Protein AF-A0A1V2JJC0-F1 (afdb_monomer_lite)

Radius of gyration: 35.88 Å; chains: 1; bounding box: 95×39×110 Å

Sequence (203 aa):
MTTFTTFWWSTSGVLTLWALLTLGACVLVRSGKVIWPLTAARQNVLLGLSLVLLSVSASAYCANQLSRYKVDHKAETAQSQAELDRLKDQTQQKRCARLATQDLTCEPAKPSYDLAANDEPVFEILGNTVEVIGVLLGLLGGALGVNILTDGLLKKDPPRYSPVRARDIRVTRTLGLKGWRLEHVTVRSYPASSDEKAEPPIA

Secondary structure (DSSP, 8-state):
---HHHHHHHHHHHHHHHHHHHHHHHHHHHHT---TTS-HHHHHHHHHHHHHHHHHHHHHHHHHHHHHHHHHHHHHHHHHHHHHHHHHHHHHHHHHHHHHTTTPPPPPPPPPP-HHHHHHHHHHHHHHHHHHHHHHHHHHHHHHHHHHHHHHHH--PPPS--------------EEETTEEE------PPPPTTS--PPPPP-

Organism: Pseudomonas azotoformans (NCBI:txid47878)

pLDDT: mean 74.99, std 17.92, range [36.94, 93.69]

Foldseek 3Di:
DQDPVNLVVVLVVLVVVLVVLLVVLVVCLVVCDDDPPDFNLVSLQVSLVVLLVSLQVSLVVNVVSLVVNVVVVVVVLVVVVVVQVVVQVVVLVVVCVVCVVVVHDRDDDDDDDRSVVVCVVVSVVSVVVSVVSSVVSNVVSVVSSVVSSVVSVPDDGDDPDDPDPFPFDFDFDWDDDPDDTDGDGDGDGDDDPVPPDDDPDDD

Structure (mmCIF, N/CA/C/O backbone):
data_AF-A0A1V2JJC0-F1
#
_entry.id   AF-A0A1V2JJC0-F1
#
loop_
_atom_site.group_PDB
_atom_site.id
_atom_site.type_symbol
_atom_site.label_atom_id
_atom_site.label_alt_id
_atom_site.label_comp_id
_atom_site.label_asym_id
_atom_site.label_entity_id
_atom_site.label_seq_id
_atom_site.pdbx_PDB_ins_code
_atom_site.Cartn_x
_atom_site.Cartn_y
_atom_site.Cartn_z
_atom_site.occupancy
_atom_site.B_iso_or_equiv
_atom_site.auth_seq_id
_atom_site.auth_comp_id
_atom_site.auth_asym_id
_atom_site.auth_atom_id
_atom_site.pdbx_PDB_model_num
ATOM 1 N N . MET A 1 1 ? -8.059 9.567 13.273 1.00 60.75 1 MET A N 1
ATOM 2 C CA . MET A 1 1 ? -9.273 8.764 13.086 1.00 60.75 1 MET A CA 1
ATOM 3 C C . MET A 1 1 ? -9.416 8.465 11.608 1.00 60.75 1 MET A C 1
ATOM 5 O O . MET A 1 1 ? -9.800 9.323 10.818 1.00 60.75 1 MET A O 1
ATOM 9 N N . THR A 1 2 ? -8.951 7.286 11.232 1.00 73.69 2 THR A N 1
ATOM 10 C CA . THR A 1 2 ? -9.010 6.725 9.888 1.00 73.69 2 THR A CA 1
ATOM 11 C C . THR A 1 2 ? -10.215 5.800 9.827 1.00 73.69 2 THR A C 1
ATOM 13 O O . THR A 1 2 ? -10.270 4.788 10.511 1.00 73.69 2 THR A O 1
ATOM 16 N N . THR A 1 3 ? -11.218 6.161 9.034 1.00 83.75 3 THR A N 1
ATOM 17 C CA . THR A 1 3 ? -12.396 5.318 8.803 1.00 83.75 3 THR A CA 1
ATOM 18 C C . THR A 1 3 ? -12.142 4.344 7.655 1.00 83.75 3 THR A C 1
ATOM 20 O O . THR A 1 3 ? -11.286 4.588 6.798 1.00 83.75 3 THR A O 1
ATOM 23 N N . PHE A 1 4 ? -12.949 3.284 7.568 1.00 81.88 4 PHE A N 1
ATOM 24 C CA . PHE A 1 4 ? -12.891 2.305 6.476 1.00 81.88 4 PHE A CA 1
ATOM 25 C C . PHE A 1 4 ? -12.918 2.960 5.082 1.00 81.88 4 PHE A C 1
ATOM 27 O O . PHE A 1 4 ? -12.136 2.607 4.200 1.00 81.88 4 PHE A O 1
ATOM 34 N N . THR A 1 5 ? -13.767 3.973 4.886 1.00 85.50 5 THR A N 1
ATOM 35 C CA . THR A 1 5 ? -13.864 4.700 3.612 1.00 85.50 5 THR A CA 1
ATOM 36 C C . THR A 1 5 ? -12.600 5.496 3.308 1.00 85.50 5 THR A C 1
ATOM 38 O O . THR A 1 5 ? -12.121 5.458 2.177 1.00 85.50 5 THR A O 1
ATOM 41 N N . THR A 1 6 ? -12.016 6.175 4.300 1.00 84.25 6 THR A N 1
ATOM 42 C CA . THR A 1 6 ? -10.761 6.926 4.115 1.00 84.25 6 THR A CA 1
ATOM 43 C C . THR A 1 6 ? -9.566 6.011 3.852 1.00 84.25 6 THR A C 1
ATOM 45 O O . THR A 1 6 ? -8.707 6.340 3.029 1.00 84.25 6 THR A O 1
ATOM 48 N N . PHE A 1 7 ? -9.535 4.832 4.478 1.00 85.69 7 PHE A N 1
ATOM 49 C CA . PHE A 1 7 ? -8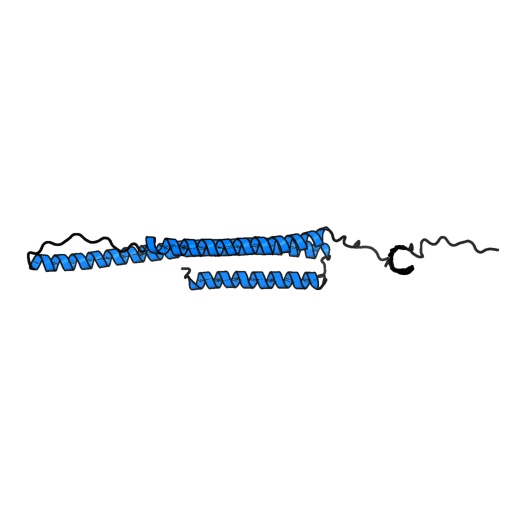.540 3.799 4.205 1.00 85.69 7 PHE A CA 1
ATOM 50 C C . PHE A 1 7 ? -8.590 3.361 2.733 1.00 85.69 7 PHE A C 1
ATOM 52 O O . PHE A 1 7 ? -7.578 3.447 2.032 1.00 85.69 7 PHE A O 1
ATOM 59 N N . TRP A 1 8 ? -9.766 2.983 2.223 1.00 87.81 8 TRP A N 1
ATOM 60 C CA . TRP A 1 8 ? -9.904 2.553 0.827 1.00 87.81 8 TRP A CA 1
ATOM 61 C C . TRP A 1 8 ? -9.682 3.679 -0.175 1.00 87.81 8 TRP A C 1
ATOM 63 O O . TRP A 1 8 ? -9.061 3.448 -1.213 1.00 87.81 8 TRP A O 1
ATOM 73 N N . TRP A 1 9 ? -10.121 4.901 0.133 1.00 90.69 9 TRP A N 1
ATOM 74 C CA . TRP A 1 9 ? -9.864 6.060 -0.722 1.00 90.69 9 TRP A CA 1
ATOM 75 C C . TRP A 1 9 ? -8.373 6.368 -0.841 1.00 90.69 9 TRP A C 1
ATOM 77 O O . TRP A 1 9 ? -7.871 6.545 -1.949 1.00 90.69 9 TRP A O 1
ATOM 87 N N . SER A 1 10 ? -7.648 6.397 0.280 1.00 87.25 10 SER A N 1
ATOM 88 C CA . SER A 1 10 ? -6.205 6.661 0.268 1.00 87.25 10 SER A CA 1
ATOM 89 C C . SER A 1 10 ? -5.429 5.559 -0.459 1.00 87.25 10 SER A C 1
ATOM 91 O O . SER A 1 10 ? -4.589 5.860 -1.305 1.00 87.25 10 SER A O 1
ATOM 93 N N . THR A 1 11 ? -5.773 4.293 -0.209 1.00 86.12 11 THR A N 1
ATOM 94 C CA . THR A 1 11 ? -5.179 3.131 -0.888 1.00 86.12 11 THR A CA 1
ATOM 95 C C . THR A 1 11 ? -5.428 3.187 -2.396 1.00 86.12 11 THR A C 1
ATOM 97 O O . THR A 1 11 ? -4.487 3.128 -3.187 1.00 86.12 11 THR A O 1
ATOM 100 N N . SER A 1 12 ? -6.678 3.398 -2.815 1.00 89.69 12 SER A N 1
ATOM 101 C CA . SER A 1 12 ? -7.046 3.494 -4.236 1.00 89.69 12 SER A CA 1
ATOM 102 C C . SER A 1 12 ? -6.384 4.690 -4.921 1.00 89.69 12 SER A C 1
ATOM 104 O O . SER A 1 12 ? -5.924 4.579 -6.059 1.00 89.69 12 SER A O 1
ATOM 106 N N . GLY A 1 13 ? -6.284 5.828 -4.228 1.00 90.94 13 GLY A N 1
ATOM 107 C CA . GLY A 1 13 ? -5.606 7.023 -4.727 1.00 90.94 13 GLY A CA 1
ATOM 108 C C . GLY A 1 13 ? -4.122 6.778 -4.997 1.00 90.94 13 GLY A C 1
ATOM 109 O O . GLY A 1 13 ? -3.627 7.126 -6.069 1.00 90.94 13 GLY A O 1
ATOM 110 N N . VAL A 1 14 ? -3.424 6.110 -4.073 1.00 91.19 14 VAL A N 1
ATOM 111 C CA . VAL A 1 14 ? -2.008 5.750 -4.244 1.00 91.19 14 VAL A CA 1
ATOM 112 C C . VAL A 1 14 ? -1.812 4.757 -5.384 1.00 91.19 14 VAL A C 1
ATOM 114 O O . VAL A 1 14 ? -0.913 4.951 -6.200 1.00 91.19 14 VAL A O 1
ATOM 117 N N . LEU A 1 15 ? -2.670 3.742 -5.503 1.00 91.19 15 LEU A N 1
ATOM 118 C CA . LEU A 1 15 ? -2.602 2.783 -6.610 1.00 91.19 15 LEU A CA 1
ATOM 119 C C . LEU A 1 15 ? -2.851 3.444 -7.967 1.00 91.19 15 LEU A C 1
ATOM 121 O O . LEU A 1 15 ? -2.148 3.157 -8.935 1.00 91.19 15 LEU A O 1
ATOM 125 N N . THR A 1 16 ? -3.806 4.370 -8.031 1.00 92.00 16 THR A N 1
ATOM 126 C CA . THR A 1 16 ? -4.101 5.130 -9.253 1.00 92.00 16 THR A CA 1
ATOM 127 C C . THR A 1 16 ? -2.916 6.009 -9.641 1.00 92.00 16 THR A C 1
ATOM 129 O O . THR A 1 16 ? -2.494 6.004 -10.797 1.00 92.00 16 THR A O 1
ATOM 132 N N . LEU A 1 17 ? -2.331 6.725 -8.677 1.00 93.50 17 LEU A N 1
ATOM 133 C CA . LEU A 1 17 ? -1.144 7.545 -8.908 1.00 93.50 17 LEU A CA 1
ATOM 134 C C . LEU A 1 17 ? 0.037 6.693 -9.386 1.00 93.50 17 LEU A C 1
ATOM 136 O O . LEU A 1 17 ? 0.699 7.050 -10.359 1.00 93.50 17 LEU A O 1
ATOM 140 N N . TRP A 1 18 ? 0.270 5.547 -8.744 1.00 93.44 18 TRP A N 1
ATOM 141 C CA . TRP A 1 18 ? 1.299 4.596 -9.151 1.00 93.44 18 TRP A CA 1
ATOM 142 C C . TRP A 1 18 ? 1.082 4.112 -10.590 1.00 93.44 18 TRP A C 1
ATOM 144 O O . TRP A 1 18 ? 2.013 4.147 -11.393 1.00 93.44 18 TRP A O 1
ATOM 154 N N . ALA A 1 19 ? -0.144 3.728 -10.951 1.00 91.19 19 ALA A N 1
ATOM 155 C CA . ALA A 1 19 ? -0.464 3.256 -12.296 1.00 91.19 19 ALA A CA 1
ATOM 156 C C . ALA A 1 19 ? -0.224 4.341 -13.357 1.00 91.19 19 ALA A C 1
ATOM 158 O O . ALA A 1 19 ? 0.369 4.062 -14.400 1.00 91.19 19 ALA A O 1
ATOM 159 N N . LEU A 1 20 ? -0.622 5.587 -13.079 1.00 93.69 20 LEU A N 1
ATOM 160 C CA . LEU A 1 20 ? -0.406 6.724 -13.978 1.00 93.69 20 LEU A CA 1
ATOM 161 C C . LEU A 1 20 ? 1.083 7.030 -14.178 1.00 93.69 20 LEU A C 1
ATOM 163 O O . LEU A 1 20 ? 1.519 7.235 -15.312 1.00 93.69 20 LEU A O 1
ATOM 167 N N . LEU A 1 21 ? 1.874 7.026 -13.101 1.00 91.62 21 LEU A N 1
ATOM 168 C CA . LEU A 1 21 ? 3.319 7.263 -13.175 1.00 91.62 21 LEU A CA 1
ATOM 169 C C . LEU A 1 21 ? 4.036 6.141 -13.931 1.00 91.62 21 LEU A C 1
ATOM 171 O O . LEU A 1 21 ? 4.849 6.418 -14.816 1.00 91.62 21 LEU A O 1
ATOM 175 N N . THR A 1 22 ? 3.690 4.885 -13.645 1.00 88.81 22 THR A N 1
ATOM 176 C CA . THR A 1 22 ? 4.223 3.711 -14.348 1.00 88.81 22 THR A CA 1
ATOM 177 C C . THR A 1 22 ? 3.886 3.755 -15.838 1.00 88.81 22 THR A C 1
ATOM 179 O O . THR A 1 22 ? 4.765 3.547 -16.679 1.00 88.81 22 THR A O 1
ATOM 182 N N . LEU A 1 23 ? 2.641 4.086 -16.192 1.00 90.62 23 LEU A N 1
ATOM 183 C CA . LEU A 1 23 ? 2.219 4.230 -17.585 1.00 90.62 23 LEU A CA 1
ATOM 184 C C . LEU A 1 23 ? 2.975 5.369 -18.281 1.00 90.62 23 LEU A C 1
ATOM 186 O O . LEU A 1 23 ? 3.472 5.184 -19.392 1.00 90.62 23 LEU A O 1
ATOM 190 N N . GLY A 1 24 ? 3.120 6.518 -17.618 1.00 88.56 24 GLY A N 1
ATOM 191 C CA . GLY A 1 24 ? 3.890 7.654 -18.123 1.00 88.56 24 GLY A CA 1
ATOM 192 C C . GLY A 1 24 ? 5.346 7.289 -18.411 1.00 88.56 24 GLY A C 1
ATOM 193 O O . GLY A 1 24 ? 5.846 7.575 -19.501 1.00 88.56 24 GLY A O 1
ATOM 194 N N . ALA A 1 25 ? 6.006 6.583 -17.489 1.00 85.88 25 ALA A N 1
ATOM 195 C CA . ALA A 1 25 ? 7.365 6.084 -17.683 1.00 85.88 25 ALA A CA 1
ATOM 196 C C . ALA A 1 25 ? 7.454 5.117 -18.876 1.00 85.88 25 ALA A C 1
ATOM 198 O O . ALA A 1 25 ? 8.330 5.270 -19.727 1.00 85.88 25 ALA A O 1
ATOM 199 N N . CYS A 1 26 ? 6.514 4.174 -18.998 1.00 84.88 26 CYS A N 1
ATOM 200 C CA . CYS A 1 26 ? 6.474 3.227 -20.116 1.00 84.88 26 CYS A CA 1
ATOM 201 C C . CYS A 1 26 ? 6.276 3.925 -21.470 1.00 84.88 26 CYS A C 1
ATOM 203 O O . CYS A 1 26 ? 6.969 3.609 -22.440 1.00 84.88 26 CYS A O 1
ATOM 205 N N . VAL A 1 27 ? 5.357 4.893 -21.547 1.00 87.00 27 VAL A N 1
ATOM 206 C CA . VAL A 1 27 ? 5.119 5.696 -22.759 1.00 87.00 27 VAL A CA 1
ATOM 207 C C . VAL A 1 27 ? 6.372 6.476 -23.135 1.00 87.00 27 VAL A C 1
ATOM 209 O O . VAL A 1 27 ? 6.743 6.528 -24.308 1.00 87.00 27 VAL A O 1
ATOM 212 N N . LEU A 1 28 ? 7.054 7.050 -22.149 1.00 84.12 28 LEU A N 1
ATOM 213 C CA . LEU A 1 28 ? 8.244 7.855 -22.368 1.00 84.12 28 LEU A CA 1
ATOM 214 C C . LEU A 1 28 ? 9.415 7.001 -22.877 1.00 84.12 28 LEU A C 1
ATOM 216 O O . LEU A 1 28 ? 10.011 7.358 -23.896 1.00 84.12 28 LEU A O 1
ATOM 220 N N . VAL A 1 29 ? 9.654 5.829 -22.278 1.00 81.56 29 VAL A N 1
ATOM 221 C CA . VAL A 1 29 ? 10.634 4.840 -22.767 1.00 81.56 29 VAL A CA 1
ATOM 222 C C . VAL A 1 29 ? 10.298 4.391 -24.191 1.00 81.56 29 VAL A C 1
ATOM 224 O O . VAL A 1 29 ? 11.166 4.410 -25.063 1.00 81.56 29 VAL A O 1
ATOM 227 N N . ARG A 1 30 ? 9.029 4.060 -24.470 1.00 82.31 30 ARG A N 1
ATOM 228 C CA . ARG A 1 30 ? 8.576 3.635 -25.806 1.00 82.31 30 ARG A CA 1
ATOM 229 C C . ARG A 1 30 ? 8.715 4.735 -26.856 1.00 82.31 30 ARG A C 1
ATOM 231 O O . ARG A 1 30 ? 9.006 4.443 -28.011 1.00 82.31 30 ARG A O 1
ATOM 238 N N . SER A 1 31 ? 8.502 5.990 -26.471 1.00 81.88 31 SER A N 1
ATOM 239 C CA . SER A 1 31 ? 8.611 7.132 -27.381 1.00 81.88 31 SER A CA 1
ATOM 240 C C . SER A 1 31 ? 10.052 7.443 -27.793 1.00 81.88 31 SER A C 1
ATOM 242 O O . SER A 1 31 ? 10.256 8.196 -28.742 1.00 81.88 31 SER A O 1
ATOM 244 N N . GLY A 1 32 ? 11.050 6.912 -27.072 1.00 75.44 32 GLY A N 1
ATOM 245 C CA . GLY A 1 32 ? 12.467 7.191 -27.312 1.00 75.44 32 GLY A CA 1
ATOM 246 C C . GLY A 1 32 ? 12.863 8.656 -27.095 1.00 75.44 32 GLY A C 1
ATOM 247 O O . GLY A 1 32 ? 13.985 9.039 -27.425 1.00 75.44 32 GLY A O 1
ATOM 248 N N . LYS A 1 33 ? 11.961 9.490 -26.558 1.00 79.00 33 LYS A N 1
ATOM 249 C CA . LYS A 1 33 ? 12.237 10.896 -26.268 1.00 79.00 33 LYS A CA 1
ATOM 250 C C . LYS A 1 33 ? 13.212 10.987 -25.103 1.00 79.00 33 LYS A C 1
ATOM 252 O O . LYS A 1 33 ? 12.950 10.470 -24.017 1.00 79.00 33 LYS A O 1
ATOM 257 N N . VAL A 1 34 ? 14.324 11.672 -25.336 1.00 77.69 34 VAL A N 1
ATOM 258 C CA . VAL A 1 34 ? 15.335 11.924 -24.313 1.00 77.69 34 VAL A CA 1
ATOM 259 C C . VAL A 1 34 ? 15.095 13.305 -23.708 1.00 77.69 34 VAL A C 1
ATOM 261 O O . VAL A 1 34 ? 15.004 14.295 -24.434 1.00 77.69 34 VAL A O 1
ATOM 264 N N . ILE A 1 35 ? 14.971 13.372 -22.385 1.00 77.06 35 ILE A N 1
ATOM 265 C CA . ILE A 1 35 ? 14.827 14.622 -21.641 1.00 77.06 35 ILE A CA 1
ATOM 266 C C . ILE A 1 35 ? 16.221 15.235 -21.507 1.00 77.06 35 ILE A C 1
ATOM 268 O O . ILE A 1 35 ? 17.065 14.746 -20.758 1.00 77.06 35 ILE A O 1
ATOM 272 N N . TRP A 1 36 ? 16.483 16.308 -22.247 1.00 61.50 36 TRP A N 1
ATOM 273 C CA . TRP A 1 36 ? 17.741 17.044 -22.137 1.00 61.50 36 TRP A CA 1
ATOM 274 C C . TRP A 1 36 ? 17.912 17.589 -20.702 1.00 61.50 36 TRP A C 1
ATOM 276 O O . TRP A 1 36 ? 16.941 18.121 -20.162 1.00 61.50 36 TRP A O 1
ATOM 286 N N . PRO A 1 37 ? 19.091 17.472 -20.052 1.00 72.19 37 PRO A N 1
ATOM 287 C CA . PRO A 1 37 ? 20.411 17.110 -20.586 1.00 72.19 37 PRO A CA 1
ATOM 288 C C . PRO A 1 37 ? 20.827 15.634 -20.385 1.00 72.19 37 PRO A C 1
ATOM 290 O O . PRO A 1 37 ? 22.022 15.325 -20.443 1.00 72.19 37 PRO A O 1
ATOM 293 N N . LEU A 1 38 ? 19.893 14.720 -20.104 1.00 75.19 38 LEU A N 1
ATOM 294 C CA . LEU A 1 38 ? 20.212 13.307 -19.871 1.00 75.19 38 LEU A CA 1
ATOM 295 C C . LEU A 1 38 ? 20.577 12.574 -21.166 1.00 75.19 38 LEU A C 1
ATOM 297 O O . LEU A 1 38 ? 20.166 12.952 -22.260 1.00 75.19 38 LEU A O 1
ATOM 301 N N . THR A 1 39 ? 21.354 11.500 -21.030 1.00 79.50 39 THR A N 1
ATOM 302 C CA . THR A 1 39 ? 21.520 10.501 -22.089 1.00 79.50 39 THR A CA 1
ATOM 303 C C . THR A 1 39 ? 20.421 9.445 -21.989 1.00 79.50 39 THR A C 1
ATOM 305 O O . THR A 1 39 ? 19.846 9.239 -20.916 1.00 79.50 39 THR A O 1
ATOM 308 N N . ALA A 1 40 ? 20.125 8.757 -23.095 1.00 74.50 40 ALA A N 1
ATOM 309 C CA . ALA A 1 40 ? 19.073 7.741 -23.134 1.00 74.50 40 ALA A CA 1
ATOM 310 C C . ALA A 1 40 ? 19.329 6.601 -22.130 1.00 74.50 40 ALA A C 1
ATOM 312 O O . ALA A 1 40 ? 18.393 6.153 -21.469 1.00 74.50 40 ALA A O 1
ATOM 313 N N . ALA A 1 41 ? 20.589 6.177 -21.963 1.00 76.81 41 ALA A N 1
ATOM 314 C CA . ALA A 1 41 ? 20.963 5.165 -20.976 1.00 76.81 41 ALA A CA 1
ATOM 315 C C . ALA A 1 41 ? 20.665 5.624 -19.541 1.00 76.81 41 ALA A C 1
ATOM 317 O O . ALA A 1 41 ? 19.972 4.939 -18.787 1.00 76.81 41 ALA A O 1
ATOM 318 N N . ARG A 1 42 ? 21.131 6.824 -19.167 1.00 82.00 42 ARG A N 1
ATOM 319 C CA . ARG A 1 42 ? 20.949 7.375 -17.812 1.00 82.00 42 ARG A CA 1
ATOM 320 C C . ARG A 1 42 ? 19.484 7.629 -17.488 1.00 82.00 42 ARG A C 1
ATOM 322 O O . ARG A 1 42 ? 19.059 7.378 -16.365 1.00 82.00 42 ARG A O 1
ATOM 329 N N . GLN A 1 43 ? 18.714 8.093 -18.465 1.00 84.81 43 GLN A N 1
ATOM 330 C CA . GLN A 1 43 ? 17.278 8.281 -18.313 1.00 84.81 43 GLN A CA 1
ATOM 331 C C . GLN A 1 43 ? 16.566 6.958 -18.021 1.00 84.81 43 GLN A C 1
ATOM 333 O O . GLN A 1 43 ? 15.781 6.896 -17.080 1.00 84.81 43 GLN A O 1
ATOM 338 N N . ASN A 1 44 ? 16.869 5.895 -18.770 1.00 84.06 44 ASN A N 1
ATOM 339 C CA . ASN A 1 44 ? 16.268 4.581 -18.542 1.00 84.06 44 ASN A CA 1
ATOM 340 C C . ASN A 1 44 ? 16.673 4.005 -17.176 1.00 84.06 44 ASN A C 1
ATOM 342 O O . ASN A 1 44 ? 15.815 3.511 -16.453 1.00 84.06 44 ASN A O 1
ATOM 346 N N . VAL A 1 45 ? 17.933 4.155 -16.751 1.00 84.62 45 VAL A N 1
ATOM 347 C CA . VAL A 1 45 ? 18.361 3.736 -15.402 1.00 84.62 45 VAL A CA 1
ATOM 348 C C . VAL A 1 45 ? 17.583 4.474 -14.306 1.00 84.62 45 VAL A C 1
ATOM 350 O O . VAL A 1 45 ? 17.073 3.836 -13.388 1.00 84.62 45 VAL A O 1
ATOM 353 N N . LEU A 1 46 ? 17.444 5.800 -14.404 1.00 86.94 46 LEU A N 1
ATOM 354 C CA . LEU A 1 46 ? 16.708 6.597 -13.414 1.00 86.94 46 LEU A CA 1
ATOM 355 C C . LEU A 1 46 ? 15.208 6.281 -13.407 1.00 86.94 46 LEU A C 1
ATOM 357 O O . LEU A 1 46 ? 14.603 6.189 -12.339 1.00 86.94 46 LEU A O 1
ATOM 361 N N . LEU A 1 47 ? 14.604 6.083 -14.579 1.00 86.56 47 LEU A N 1
ATOM 362 C CA . LEU A 1 47 ? 13.206 5.670 -14.692 1.00 86.56 47 LEU A CA 1
ATOM 363 C C . LEU A 1 47 ? 12.997 4.274 -14.108 1.00 86.56 47 LEU A C 1
ATOM 365 O O . LEU A 1 47 ? 12.095 4.098 -13.302 1.00 86.56 47 LEU A O 1
ATOM 369 N N . GLY A 1 48 ? 13.859 3.310 -14.429 1.00 85.38 48 GLY A N 1
ATOM 370 C CA . GLY A 1 48 ? 13.787 1.964 -13.864 1.00 85.38 48 GLY A CA 1
ATOM 371 C C . GLY A 1 48 ? 13.923 1.967 -12.341 1.00 85.38 48 GLY A C 1
ATOM 372 O O . GLY A 1 48 ? 13.078 1.408 -11.646 1.00 85.38 48 GLY A O 1
ATOM 373 N N . LEU A 1 49 ? 14.925 2.676 -11.808 1.00 88.38 49 LEU A N 1
ATOM 374 C CA . LEU A 1 49 ? 15.147 2.800 -10.364 1.00 88.38 49 LEU A CA 1
ATOM 375 C C . LEU A 1 49 ? 13.969 3.489 -9.662 1.00 88.38 49 LEU A C 1
ATOM 377 O O . LEU A 1 49 ? 13.494 3.012 -8.633 1.00 88.38 49 LEU A O 1
ATOM 381 N N . SER A 1 50 ? 13.476 4.599 -10.219 1.00 88.25 50 SER A N 1
ATOM 382 C CA . SER A 1 50 ? 12.332 5.313 -9.644 1.00 88.25 50 SER A CA 1
ATOM 383 C C . SER A 1 50 ? 11.064 4.464 -9.642 1.00 88.25 50 SER A C 1
ATOM 385 O O . SER A 1 50 ? 10.322 4.522 -8.670 1.00 88.25 50 SER A O 1
ATOM 387 N N . LEU A 1 51 ? 10.844 3.623 -10.656 1.00 89.38 51 LEU A N 1
ATOM 388 C CA . LEU A 1 51 ? 9.687 2.728 -10.737 1.00 89.38 51 LEU A CA 1
ATOM 389 C C . LEU A 1 51 ? 9.745 1.622 -9.673 1.00 89.38 51 LEU A C 1
ATOM 391 O O . LEU A 1 51 ? 8.733 1.329 -9.032 1.00 89.38 51 LEU A O 1
ATOM 395 N N . VAL A 1 52 ? 10.937 1.076 -9.402 1.00 89.31 52 VAL A N 1
ATOM 396 C CA . VAL A 1 52 ? 11.150 0.148 -8.277 1.00 89.31 52 VAL A CA 1
ATOM 397 C C . VAL A 1 52 ? 10.858 0.845 -6.945 1.00 89.31 52 VAL A C 1
ATOM 399 O O . VAL A 1 52 ? 10.065 0.343 -6.149 1.00 89.31 52 VAL A O 1
ATOM 402 N N . LEU A 1 53 ? 11.433 2.030 -6.715 1.00 90.31 53 LEU A N 1
ATOM 403 C CA . LEU A 1 53 ? 11.231 2.789 -5.474 1.00 90.31 53 LEU A CA 1
ATOM 404 C C . LEU A 1 53 ? 9.767 3.205 -5.268 1.00 90.31 53 LEU A C 1
ATOM 406 O O . LEU A 1 53 ? 9.245 3.097 -4.157 1.00 90.31 53 LEU A O 1
ATOM 410 N N . LEU A 1 54 ? 9.084 3.642 -6.327 1.00 90.25 54 LEU A N 1
ATOM 411 C CA . LEU A 1 54 ? 7.653 3.968 -6.321 1.00 90.25 54 LEU A CA 1
ATOM 412 C C . LEU A 1 54 ? 6.801 2.765 -5.916 1.00 90.25 54 LEU A C 1
ATOM 414 O O . LEU A 1 54 ? 5.839 2.910 -5.171 1.00 90.25 54 LEU A O 1
ATOM 418 N N . SER A 1 55 ? 7.171 1.572 -6.367 1.00 89.81 55 SER A N 1
ATOM 419 C CA . SER A 1 55 ? 6.423 0.349 -6.071 1.00 89.81 55 SER A CA 1
ATOM 420 C C . SER A 1 55 ? 6.609 -0.099 -4.620 1.00 89.81 55 SER A C 1
ATOM 422 O O . SER A 1 55 ? 5.634 -0.429 -3.944 1.00 89.81 55 SER A O 1
ATOM 424 N N . VAL A 1 56 ? 7.839 -0.017 -4.100 1.00 89.81 56 VAL A N 1
ATOM 425 C CA . VAL A 1 56 ? 8.138 -0.304 -2.685 1.00 89.81 56 VAL A CA 1
ATOM 426 C C . VAL A 1 56 ? 7.450 0.708 -1.763 1.00 89.81 56 VAL A C 1
ATOM 428 O O . VAL A 1 56 ? 6.811 0.324 -0.786 1.00 89.81 56 VAL A O 1
ATOM 431 N N . SER A 1 57 ? 7.541 2.002 -2.080 1.00 90.00 57 SER A N 1
ATOM 432 C CA . SER A 1 57 ? 6.932 3.071 -1.276 1.00 90.00 57 SER A CA 1
ATOM 433 C C . SER A 1 57 ? 5.403 3.019 -1.277 1.00 90.00 57 SER A C 1
ATOM 435 O O . SER A 1 57 ? 4.799 3.174 -0.216 1.00 90.00 57 SER A O 1
ATOM 437 N N . ALA A 1 58 ? 4.772 2.734 -2.420 1.00 87.94 58 ALA A N 1
ATOM 438 C CA . ALA A 1 58 ? 3.325 2.539 -2.499 1.00 87.94 58 ALA A CA 1
ATOM 439 C C . ALA A 1 58 ? 2.866 1.350 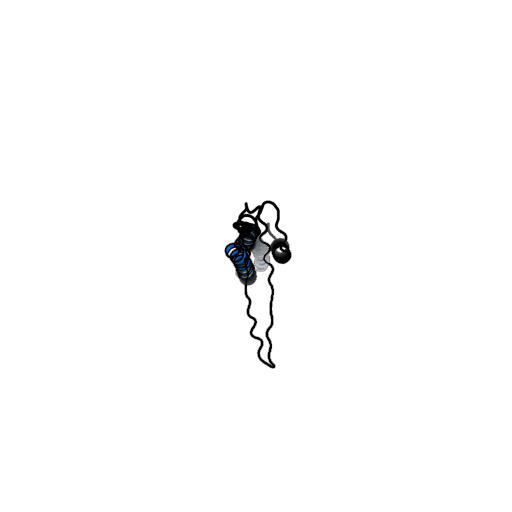-1.639 1.00 87.94 58 ALA A C 1
ATOM 441 O O . ALA A 1 58 ? 1.911 1.479 -0.871 1.00 87.94 58 ALA A O 1
ATOM 442 N N . SER A 1 59 ? 3.585 0.224 -1.697 1.00 88.25 59 SER A N 1
ATOM 443 C CA . SER A 1 59 ? 3.301 -0.949 -0.861 1.00 88.25 59 SER A CA 1
ATOM 444 C C . SER A 1 59 ? 3.441 -0.631 0.631 1.00 88.25 59 SER A C 1
ATOM 446 O O . SER A 1 59 ? 2.548 -0.936 1.423 1.00 88.25 59 SER A O 1
ATOM 448 N N . ALA A 1 60 ? 4.537 0.027 1.023 1.00 90.12 60 ALA A N 1
ATOM 449 C CA . ALA A 1 60 ? 4.779 0.418 2.410 1.00 90.12 60 ALA A CA 1
ATOM 450 C C . ALA A 1 60 ? 3.710 1.392 2.931 1.00 90.12 60 ALA A C 1
ATOM 452 O O . ALA A 1 60 ? 3.265 1.279 4.074 1.00 90.12 60 ALA A O 1
ATOM 453 N N . TYR A 1 61 ? 3.252 2.323 2.089 1.00 90.75 61 TYR A N 1
ATOM 454 C CA . TYR A 1 61 ? 2.175 3.243 2.440 1.00 90.75 61 TYR A CA 1
ATOM 455 C C . TYR A 1 61 ? 0.858 2.507 2.718 1.00 90.75 61 TYR A C 1
ATOM 457 O O . TYR A 1 61 ? 0.222 2.775 3.737 1.00 90.75 61 TYR A O 1
ATOM 465 N N . CYS A 1 62 ? 0.470 1.555 1.862 1.00 88.44 62 CYS A N 1
ATOM 466 C CA . CYS A 1 62 ? -0.755 0.771 2.051 1.00 88.44 62 CYS A CA 1
ATOM 467 C C . CYS A 1 62 ? -0.709 -0.038 3.358 1.00 88.44 62 CYS A C 1
ATOM 469 O O . CYS A 1 62 ? -1.667 -0.023 4.132 1.00 88.44 62 CYS A O 1
ATOM 471 N N . ALA A 1 63 ? 0.434 -0.668 3.655 1.00 89.94 63 ALA A N 1
ATOM 472 C CA . ALA A 1 63 ? 0.644 -1.393 4.909 1.00 89.94 63 ALA A CA 1
ATOM 473 C C . ALA A 1 63 ? 0.551 -0.473 6.140 1.00 89.94 63 ALA A C 1
ATOM 475 O O . ALA A 1 63 ? -0.101 -0.808 7.130 1.00 89.94 63 ALA A O 1
ATOM 476 N N . ASN A 1 64 ? 1.144 0.722 6.068 1.00 91.19 64 ASN A N 1
ATOM 477 C CA . ASN A 1 64 ? 1.074 1.708 7.145 1.00 91.19 64 ASN A CA 1
ATOM 478 C C . ASN A 1 64 ? -0.363 2.207 7.381 1.00 91.19 64 ASN A C 1
ATOM 480 O O . ASN A 1 64 ? -0.787 2.339 8.528 1.00 91.19 64 ASN A O 1
ATOM 484 N N . GLN A 1 65 ? -1.140 2.441 6.319 1.00 88.88 65 GLN A N 1
ATOM 485 C CA . GLN A 1 65 ? -2.543 2.844 6.456 1.00 88.88 65 GLN A CA 1
ATOM 486 C C . GLN A 1 65 ? -3.408 1.743 7.066 1.00 88.88 65 GLN A C 1
ATOM 488 O O . GLN A 1 65 ? -4.252 2.039 7.911 1.00 88.88 65 GLN A O 1
ATOM 493 N N . LEU A 1 66 ? -3.156 0.479 6.720 1.00 89.69 66 LEU A N 1
ATOM 494 C CA . LEU A 1 66 ? -3.821 -0.647 7.371 1.00 89.69 66 LEU A CA 1
ATOM 495 C C . LEU A 1 66 ? -3.482 -0.707 8.865 1.00 89.69 66 LEU A C 1
ATOM 497 O O . LEU A 1 66 ? -4.371 -0.901 9.689 1.00 89.69 66 LEU A O 1
ATOM 501 N N . SER A 1 67 ? -2.211 -0.513 9.229 1.00 89.81 67 SER A N 1
ATOM 502 C CA . SER A 1 67 ? -1.798 -0.500 10.637 1.00 89.81 67 SER A CA 1
ATOM 503 C C . SER A 1 67 ? -2.483 0.618 11.422 1.00 89.81 67 SER A C 1
ATOM 505 O O . SER A 1 67 ? -2.915 0.392 12.549 1.00 89.81 67 SER A O 1
ATOM 507 N N . ARG A 1 68 ? -2.605 1.815 10.837 1.00 88.94 68 ARG A N 1
ATOM 508 C CA . ARG A 1 68 ? -3.305 2.949 11.461 1.00 88.94 68 ARG A CA 1
ATOM 509 C C . ARG A 1 68 ? -4.790 2.669 11.637 1.00 88.94 68 ARG A C 1
ATOM 511 O O . ARG A 1 68 ? -5.305 2.874 12.729 1.00 88.94 68 ARG A O 1
ATOM 518 N N . TYR A 1 69 ? -5.432 2.124 10.607 1.00 86.81 69 TYR A N 1
ATOM 519 C CA . TYR A 1 69 ? -6.833 1.723 10.673 1.00 86.81 69 TYR A CA 1
ATOM 520 C C . TYR A 1 69 ? -7.077 0.683 11.774 1.00 86.81 69 TYR A C 1
ATOM 522 O O . TYR A 1 69 ? -7.998 0.839 12.565 1.00 86.81 69 TYR A O 1
ATOM 530 N N . LYS A 1 70 ? -6.211 -0.334 11.897 1.00 89.00 70 LYS A N 1
ATOM 531 C CA . LYS A 1 70 ? -6.305 -1.342 12.969 1.00 89.00 70 LYS A CA 1
ATOM 532 C C . LYS A 1 70 ? -6.217 -0.722 14.365 1.00 89.00 70 LYS A C 1
ATOM 534 O O . LYS A 1 70 ? -6.958 -1.130 15.253 1.00 89.00 70 LYS A O 1
ATOM 539 N N . VAL A 1 71 ? -5.310 0.234 14.571 1.00 89.06 71 VAL A N 1
ATOM 540 C CA . VAL A 1 71 ? -5.137 0.902 15.872 1.00 89.06 71 VAL A CA 1
ATOM 541 C C . VAL A 1 71 ? -6.340 1.781 16.203 1.00 89.06 71 VAL A C 1
ATOM 543 O O . VAL A 1 71 ? -6.887 1.657 17.297 1.00 89.06 71 VAL A O 1
ATOM 546 N N . ASP A 1 72 ? -6.767 2.624 15.261 1.00 87.56 72 ASP A N 1
ATOM 547 C CA . ASP A 1 72 ? -7.916 3.515 15.450 1.00 87.56 72 ASP A CA 1
ATOM 548 C C . ASP A 1 72 ? -9.193 2.701 15.715 1.00 87.56 72 ASP A C 1
ATOM 550 O O . ASP A 1 72 ? -9.916 2.979 16.670 1.00 87.56 72 ASP A O 1
ATOM 554 N N . HIS A 1 73 ? -9.426 1.636 14.942 1.00 87.19 73 HIS A N 1
ATOM 555 C CA . HIS A 1 73 ? -10.627 0.821 15.087 1.00 87.19 73 HIS A CA 1
ATOM 556 C C . HIS A 1 73 ? -10.640 0.041 16.406 1.00 87.19 73 HIS A C 1
ATOM 558 O O . HIS A 1 73 ? -11.644 0.053 17.104 1.00 87.19 73 HIS A O 1
ATOM 564 N N . LYS A 1 74 ? -9.507 -0.534 16.838 1.00 87.38 74 LYS A N 1
ATOM 565 C CA . LYS A 1 74 ? -9.420 -1.185 18.159 1.00 87.38 74 LYS A CA 1
ATOM 566 C C . LYS A 1 74 ? -9.709 -0.222 19.312 1.00 87.38 74 LYS A C 1
ATOM 568 O O . LYS A 1 74 ? -10.305 -0.633 20.306 1.00 87.38 74 LYS A O 1
ATOM 573 N N . ALA A 1 75 ? -9.302 1.043 19.197 1.00 87.25 75 ALA A N 1
ATOM 574 C CA . ALA A 1 75 ? -9.612 2.055 20.202 1.00 87.25 75 ALA A CA 1
ATOM 575 C C . ALA A 1 75 ? -11.117 2.382 20.246 1.00 87.25 75 ALA A C 1
ATOM 577 O O . ALA A 1 75 ? -11.687 2.480 21.333 1.00 87.25 75 ALA A O 1
ATOM 578 N N . GLU A 1 76 ? -11.767 2.493 19.084 1.00 86.69 76 GLU A N 1
ATOM 579 C CA . GLU A 1 76 ? -13.219 2.703 18.968 1.00 86.69 76 GLU A CA 1
ATOM 580 C C . GLU A 1 76 ? -14.022 1.506 19.498 1.00 86.69 76 GLU A C 1
ATOM 582 O O . GLU A 1 76 ? -14.975 1.685 20.264 1.00 86.69 76 GLU A O 1
ATOM 587 N N . THR A 1 77 ? -13.616 0.281 19.151 1.00 86.50 77 THR A N 1
ATOM 588 C CA . THR A 1 77 ? -14.258 -0.953 19.622 1.00 86.50 77 THR A CA 1
ATOM 589 C C . THR A 1 77 ? -14.136 -1.077 21.140 1.00 86.50 77 THR A C 1
ATOM 591 O O . THR A 1 77 ? -15.117 -1.394 21.809 1.00 86.50 77 THR A O 1
ATOM 594 N N . ALA A 1 78 ? -12.974 -0.751 21.720 1.00 86.62 78 ALA A N 1
ATOM 595 C CA . ALA A 1 78 ? -12.779 -0.774 23.171 1.00 86.62 78 ALA A CA 1
ATOM 596 C C . ALA A 1 78 ? -13.669 0.243 23.908 1.00 86.62 78 ALA A C 1
ATOM 598 O O . ALA A 1 78 ? -14.229 -0.075 24.958 1.00 86.62 78 ALA A O 1
ATOM 599 N N . GLN A 1 79 ? -13.839 1.450 23.356 1.00 89.06 79 GLN A N 1
ATOM 600 C CA . GLN A 1 79 ? -14.769 2.442 23.908 1.00 89.06 79 GLN A CA 1
ATOM 601 C C . GLN A 1 79 ? -16.220 1.959 23.823 1.00 89.06 79 GLN A C 1
ATOM 603 O O . GLN A 1 79 ? -16.949 2.021 24.811 1.00 89.06 79 GLN A O 1
ATOM 608 N N . SER A 1 80 ? -16.610 1.407 22.674 1.00 86.88 80 SER A N 1
ATOM 609 C CA . SER A 1 80 ? -17.961 0.886 22.445 1.00 86.88 80 SER A CA 1
ATOM 610 C C 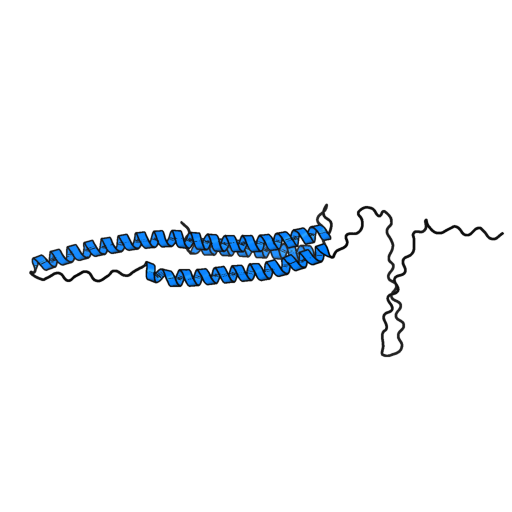. SER A 1 80 ? -18.283 -0.303 23.356 1.00 86.88 80 SER A C 1
ATOM 612 O O . SER A 1 80 ? -19.388 -0.391 23.889 1.00 86.88 80 SER A O 1
ATOM 614 N N . GLN A 1 81 ? -17.312 -1.189 23.598 1.00 87.62 81 GLN A N 1
ATOM 615 C CA . GLN A 1 81 ? -17.449 -2.305 24.535 1.00 87.62 81 GLN A CA 1
ATOM 616 C C . GLN A 1 81 ? -17.658 -1.796 25.966 1.00 87.62 81 GLN A C 1
ATOM 618 O O . GLN A 1 81 ? -18.588 -2.231 26.641 1.00 87.62 81 GLN A O 1
ATOM 623 N N . ALA A 1 82 ? -16.858 -0.818 26.403 1.00 87.44 82 ALA A N 1
ATOM 624 C CA . ALA A 1 82 ? -16.994 -0.230 27.733 1.00 87.44 82 ALA A CA 1
ATOM 625 C C . ALA A 1 82 ? -18.357 0.458 27.933 1.00 87.44 82 ALA A C 1
ATOM 627 O O . ALA A 1 82 ? -18.948 0.358 29.009 1.00 87.44 82 ALA A O 1
ATOM 628 N N . GLU A 1 83 ? -18.885 1.137 26.911 1.00 88.12 83 GLU A N 1
ATOM 629 C CA . GLU A 1 83 ? -20.232 1.719 26.954 1.00 88.12 83 GLU A CA 1
ATOM 630 C C . GLU A 1 83 ? -21.327 0.648 27.001 1.00 88.12 83 GLU A C 1
ATOM 632 O O . GLU A 1 83 ? -22.272 0.770 27.789 1.00 88.12 83 GLU A O 1
ATOM 637 N N . LEU A 1 84 ? -21.190 -0.418 26.208 1.00 86.88 84 LEU A N 1
ATOM 638 C CA . LEU A 1 84 ? -22.134 -1.533 26.177 1.00 86.88 84 LEU A CA 1
ATOM 639 C C . LEU A 1 84 ? -22.194 -2.255 27.528 1.00 86.88 84 LEU A C 1
ATOM 641 O O . LEU A 1 84 ? -23.287 -2.508 28.040 1.00 86.88 84 LEU A O 1
ATOM 645 N N . ASP A 1 85 ? -21.036 -2.531 28.125 1.00 86.19 85 ASP A N 1
ATOM 646 C CA . ASP A 1 85 ? -20.931 -3.153 29.444 1.00 86.19 85 ASP A CA 1
ATOM 647 C C . ASP A 1 85 ? -21.563 -2.250 30.514 1.00 86.19 85 ASP A C 1
ATOM 649 O O . ASP A 1 85 ? -22.392 -2.702 31.305 1.00 86.19 85 ASP A O 1
ATOM 653 N N . ARG A 1 86 ? -21.310 -0.936 30.461 1.00 87.12 86 ARG A N 1
ATOM 654 C CA . ARG A 1 86 ? -21.892 0.033 31.404 1.00 87.12 86 ARG A CA 1
ATOM 655 C C . ARG A 1 86 ? -23.416 0.131 31.294 1.00 87.12 86 ARG A C 1
ATOM 657 O O . ARG A 1 86 ? -24.110 0.203 32.311 1.00 87.12 86 ARG A O 1
ATOM 664 N N . LEU A 1 87 ? -23.960 0.135 30.076 1.00 86.88 87 LEU A N 1
ATOM 665 C CA . LEU A 1 87 ? -25.409 0.132 29.834 1.00 86.88 87 LEU A CA 1
ATOM 666 C C . LEU A 1 87 ? -26.055 -1.171 30.304 1.00 86.88 87 LEU A C 1
ATOM 668 O O . LEU A 1 87 ? -27.160 -1.159 30.861 1.00 86.88 87 LEU A O 1
ATOM 672 N N . LYS A 1 88 ? -25.372 -2.296 30.095 1.00 85.31 88 LYS A N 1
ATOM 673 C CA . LYS A 1 88 ? -25.839 -3.609 30.526 1.00 85.31 88 LYS A CA 1
ATOM 674 C C . LYS A 1 88 ? -25.866 -3.718 32.044 1.00 85.31 88 LYS A C 1
ATOM 676 O O . LYS A 1 88 ? -26.894 -4.133 32.578 1.00 85.31 88 LYS A O 1
ATOM 681 N N . ASP A 1 89 ? -24.829 -3.243 32.724 1.00 86.19 89 ASP A N 1
ATOM 682 C CA . ASP A 1 89 ? -24.771 -3.178 34.185 1.00 86.19 89 ASP A CA 1
ATOM 683 C C . ASP A 1 89 ? -25.906 -2.323 34.753 1.00 86.19 89 ASP A C 1
ATOM 685 O O . ASP A 1 89 ? -26.641 -2.769 35.636 1.00 86.19 89 ASP A O 1
ATOM 689 N N . GLN A 1 90 ? -26.141 -1.130 34.195 1.00 87.56 90 GLN A N 1
ATOM 690 C CA . GLN A 1 90 ? -27.260 -0.275 34.614 1.00 87.56 90 GLN A CA 1
ATOM 691 C C . GLN A 1 90 ? -28.622 -0.940 34.387 1.00 87.56 90 GLN A C 1
ATOM 693 O O . GLN A 1 90 ? -29.526 -0.841 35.223 1.00 87.56 90 GLN A O 1
ATOM 698 N N . THR A 1 91 ? -28.794 -1.603 33.245 1.00 86.56 91 THR A N 1
ATOM 699 C CA . THR A 1 91 ? -30.041 -2.297 32.902 1.00 86.56 91 THR A CA 1
ATOM 700 C C . THR A 1 91 ? -30.276 -3.477 33.837 1.00 86.56 91 THR A C 1
ATOM 702 O O . THR A 1 91 ? -31.390 -3.667 34.332 1.00 86.56 91 THR A O 1
ATOM 705 N N . GLN A 1 92 ? -29.226 -4.235 34.140 1.00 85.69 92 GLN A N 1
ATOM 706 C CA . GLN A 1 92 ? -29.278 -5.358 35.059 1.00 85.69 92 GLN A CA 1
ATOM 707 C C . GLN A 1 92 ? -29.559 -4.902 36.490 1.00 85.69 92 GLN A C 1
ATOM 709 O O . GLN A 1 92 ? -30.440 -5.463 37.136 1.00 85.69 92 GLN A O 1
ATOM 714 N N . GLN A 1 93 ? -28.915 -3.833 36.954 1.00 86.38 93 GLN A N 1
ATOM 715 C CA . GLN A 1 93 ? -29.159 -3.260 38.276 1.00 86.38 93 GLN A CA 1
ATOM 716 C C . GLN A 1 93 ? -30.617 -2.800 38.431 1.00 86.38 93 GLN A C 1
ATOM 718 O O . GLN A 1 93 ? -31.266 -3.123 39.426 1.00 86.38 93 GLN A O 1
ATOM 723 N N . LYS A 1 94 ? -31.182 -2.128 37.415 1.00 86.81 94 LYS A N 1
ATOM 724 C CA . LYS A 1 94 ? -32.609 -1.752 37.388 1.00 86.81 94 LYS A CA 1
ATOM 725 C C . LYS A 1 94 ? -33.531 -2.973 37.387 1.00 86.81 94 LYS A C 1
ATOM 727 O O . LYS A 1 94 ? -34.570 -2.954 38.047 1.00 86.81 94 LYS A O 1
ATOM 732 N N . ARG A 1 95 ? -33.171 -4.031 36.653 1.00 85.06 95 ARG A N 1
ATOM 733 C CA . ARG A 1 95 ? -33.945 -5.279 36.605 1.00 85.06 95 ARG A CA 1
ATOM 734 C C . ARG A 1 95 ? -33.927 -5.993 37.957 1.00 85.06 95 ARG A C 1
ATOM 736 O O . ARG A 1 95 ? -34.992 -6.371 38.433 1.00 85.06 95 ARG A O 1
ATOM 743 N N . CYS A 1 96 ? -32.766 -6.099 38.599 1.00 84.69 96 CYS A N 1
ATOM 744 C CA . CYS A 1 96 ? -32.639 -6.678 39.934 1.00 84.69 96 CYS A CA 1
ATOM 745 C C . CYS A 1 96 ? -33.405 -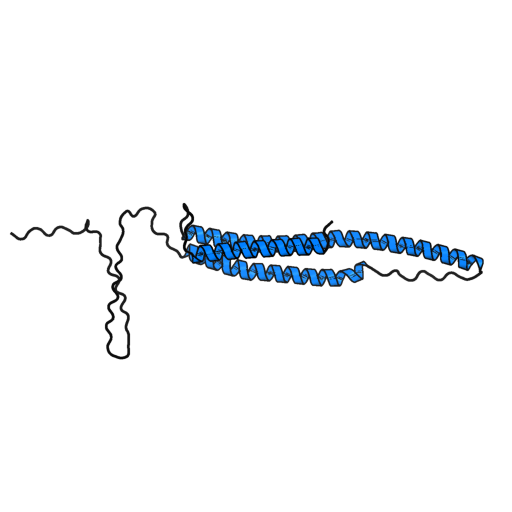5.869 40.982 1.00 84.69 96 CYS A C 1
ATOM 747 O O . CYS A 1 96 ? -34.110 -6.458 41.791 1.00 84.69 96 CYS A O 1
ATOM 749 N N . ALA A 1 97 ? -33.339 -4.535 40.938 1.00 85.44 97 ALA A N 1
ATOM 750 C CA . ALA A 1 97 ? -34.092 -3.685 41.860 1.00 85.44 97 ALA A CA 1
ATOM 751 C C . ALA A 1 97 ? -35.614 -3.899 41.744 1.00 85.44 97 ALA A C 1
ATOM 753 O O . ALA A 1 97 ? -36.304 -3.955 42.756 1.00 85.44 97 ALA A O 1
ATOM 754 N N . ARG A 1 98 ? -36.144 -4.084 40.523 1.00 84.62 98 ARG A N 1
ATOM 755 C CA . ARG A 1 98 ? -37.564 -4.428 40.311 1.00 84.62 98 ARG A CA 1
ATOM 756 C C . ARG A 1 98 ? -37.917 -5.833 40.800 1.00 84.62 98 ARG A C 1
ATOM 758 O O . ARG A 1 98 ? -38.976 -6.019 41.387 1.00 84.62 98 ARG A O 1
ATOM 765 N N . LEU A 1 99 ? -37.055 -6.817 40.564 1.00 84.75 99 LEU A N 1
ATOM 766 C CA . LEU A 1 99 ? -37.295 -8.194 41.010 1.00 84.75 99 LEU A CA 1
ATOM 767 C C . LEU A 1 99 ? -37.226 -8.317 42.538 1.00 84.75 99 LEU A C 1
ATOM 769 O O . LEU A 1 99 ? -38.037 -9.028 43.120 1.00 84.75 99 LEU A O 1
ATOM 773 N N . ALA A 1 100 ? -36.357 -7.538 43.188 1.00 80.94 100 ALA A N 1
ATOM 774 C CA . ALA A 1 100 ? -36.276 -7.455 44.644 1.00 80.94 100 ALA A CA 1
ATOM 775 C C . ALA A 1 100 ? -37.573 -6.919 45.275 1.00 80.94 100 ALA A C 1
ATOM 777 O O . ALA A 1 100 ? -37.973 -7.388 46.332 1.00 80.94 100 ALA A O 1
ATOM 778 N N . THR A 1 101 ? -38.286 -5.995 44.614 1.00 81.69 101 THR A N 1
ATOM 779 C CA . THR A 1 101 ? -39.619 -5.554 45.080 1.00 81.69 101 THR A CA 1
ATOM 780 C C . THR A 1 101 ? -40.718 -6.609 44.920 1.00 81.69 101 THR A C 1
ATOM 782 O O . THR A 1 101 ? -41.815 -6.423 45.435 1.00 81.69 101 THR A O 1
ATOM 785 N N . GLN A 1 102 ? -40.442 -7.697 44.201 1.00 84.19 102 GLN A N 1
ATOM 786 C CA . GLN A 1 102 ? -41.369 -8.801 43.952 1.00 84.19 102 GLN A CA 1
ATOM 787 C C . GLN A 1 102 ? -40.918 -10.108 44.636 1.00 84.19 102 GLN A C 1
ATOM 789 O O . GLN A 1 102 ? -41.460 -11.162 44.317 1.00 84.19 102 GLN A O 1
ATOM 794 N N . ASP A 1 103 ? -39.930 -10.055 45.543 1.00 78.19 103 ASP A N 1
ATOM 795 C CA . ASP A 1 103 ? -39.331 -11.221 46.226 1.00 78.19 103 ASP A CA 1
ATOM 796 C C . ASP A 1 103 ? -38.735 -12.293 45.282 1.00 78.19 103 ASP A C 1
ATOM 798 O O . ASP A 1 103 ? -38.552 -13.454 45.650 1.00 78.19 103 ASP A O 1
ATOM 802 N N . LEU A 1 104 ? -38.379 -11.911 44.050 1.00 80.12 104 LEU A N 1
ATOM 803 C CA . LEU A 1 104 ? -37.706 -12.792 43.092 1.00 80.12 104 LEU A CA 1
ATOM 804 C C . LEU A 1 104 ? -36.182 -12.621 43.141 1.00 80.12 104 LEU A C 1
ATOM 806 O O . LEU A 1 104 ? -35.654 -11.508 43.191 1.00 80.12 104 LEU A O 1
ATOM 810 N N . THR A 1 105 ? -35.457 -13.737 43.056 1.00 77.50 105 THR A N 1
ATOM 811 C CA . THR A 1 105 ? -33.991 -13.769 42.979 1.00 77.50 105 THR A CA 1
ATOM 812 C C . THR A 1 105 ? -33.484 -13.224 41.644 1.00 77.50 105 THR A C 1
ATOM 814 O O . THR A 1 105 ? -34.010 -13.540 40.577 1.00 77.50 105 THR A O 1
ATOM 817 N N . CYS A 1 106 ? -32.432 -12.399 41.690 1.00 78.38 106 CYS A N 1
ATOM 818 C CA . CYS A 1 106 ? -31.812 -11.886 40.473 1.00 78.38 106 CYS A CA 1
ATOM 819 C C . CYS A 1 106 ? -30.792 -12.888 39.918 1.00 78.38 106 CYS A C 1
ATOM 821 O O . CYS A 1 106 ? -29.841 -13.251 40.608 1.00 78.38 106 CYS A O 1
ATOM 823 N N . GLU A 1 107 ? -30.979 -13.322 38.670 1.00 76.81 107 GLU A N 1
ATOM 824 C CA . GLU A 1 107 ? -30.015 -14.185 37.984 1.00 76.81 107 GLU A CA 1
ATOM 825 C C . GLU A 1 107 ? -28.704 -13.449 37.644 1.00 76.81 107 GLU A C 1
ATOM 827 O O . GLU A 1 107 ? -28.708 -12.231 37.411 1.00 76.81 107 GLU A O 1
ATOM 832 N N . PRO A 1 108 ? -27.574 -14.180 37.575 1.00 67.19 108 PRO A N 1
ATOM 833 C CA . PRO A 1 108 ? -26.288 -13.615 37.188 1.00 67.19 108 PRO A CA 1
ATOM 834 C C . PRO A 1 108 ? -26.319 -13.056 35.761 1.00 67.19 108 PRO A C 1
ATOM 836 O O . PRO A 1 108 ? -27.055 -13.519 34.886 1.00 67.19 108 PRO A O 1
ATOM 839 N N . ALA A 1 109 ? -25.506 -12.027 35.521 1.00 66.81 109 ALA A N 1
ATOM 840 C CA . ALA A 1 109 ? -25.398 -11.391 34.214 1.00 66.81 109 ALA A CA 1
ATOM 841 C C . ALA A 1 109 ? -24.929 -12.401 33.168 1.00 66.81 109 ALA A C 1
ATOM 843 O O . ALA A 1 109 ? -23.906 -13.060 33.343 1.00 66.81 109 ALA A O 1
ATOM 844 N N . LYS A 1 110 ? -25.658 -12.504 32.052 1.00 72.38 110 LYS A N 1
ATOM 845 C CA . LYS A 1 110 ? -25.131 -13.208 30.876 1.00 72.38 110 LYS A CA 1
ATOM 846 C C . LYS A 1 110 ? -23.900 -12.452 30.363 1.00 72.38 110 LYS A C 1
ATOM 848 O O . LYS A 1 110 ? -23.936 -11.221 30.400 1.00 72.38 110 LYS A O 1
ATOM 853 N N . PRO A 1 111 ? -22.868 -13.123 29.827 1.00 64.81 111 PRO A N 1
ATOM 854 C CA . PRO A 1 111 ? -21.725 -12.445 29.211 1.00 64.81 111 PRO A CA 1
ATOM 855 C C . PRO A 1 111 ? -22.183 -11.498 28.087 1.00 64.81 111 PRO A C 1
ATOM 857 O O . PRO A 1 111 ? -23.211 -11.736 27.442 1.00 64.81 111 PRO A O 1
ATOM 860 N N . SER A 1 112 ? -21.531 -10.341 27.941 1.00 68.62 112 SER A N 1
ATOM 861 C CA . SER A 1 112 ? -21.765 -9.411 26.824 1.00 68.62 112 SER A CA 1
ATOM 862 C C . SER A 1 112 ? -21.250 -9.993 25.511 1.00 68.62 112 SER A C 1
ATOM 864 O O . SER A 1 112 ? -20.476 -10.946 25.493 1.00 68.62 112 SER A O 1
ATOM 866 N N . TYR A 1 113 ? -21.777 -9.461 24.408 1.00 76.38 113 TYR A N 1
ATOM 867 C CA . TYR A 1 113 ? -21.250 -9.752 23.083 1.00 76.38 113 TYR A CA 1
ATOM 868 C C . TYR A 1 113 ? -19.841 -9.158 22.999 1.00 76.38 113 TYR A C 1
ATOM 870 O O . TYR A 1 113 ? -19.663 -7.994 23.358 1.00 76.38 113 TYR A O 1
ATOM 878 N N . ASP A 1 114 ? -18.863 -9.961 22.588 1.00 78.44 114 ASP A N 1
ATOM 879 C CA . ASP A 1 114 ? -17.481 -9.515 22.423 1.00 78.44 114 ASP A CA 1
ATOM 880 C C . ASP A 1 114 ? -17.330 -8.887 21.036 1.00 78.44 114 ASP A C 1
ATOM 882 O O . ASP A 1 114 ? -17.305 -9.583 20.017 1.00 78.44 114 ASP A O 1
ATOM 886 N N . LEU A 1 115 ? -17.284 -7.555 21.000 1.00 78.00 115 LEU A N 1
ATOM 887 C CA . LEU A 1 115 ? -17.117 -6.806 19.760 1.00 78.00 115 LEU A CA 1
ATOM 888 C C . LEU A 1 115 ? -15.737 -7.066 19.131 1.00 78.00 115 LEU A C 1
ATOM 890 O O . LEU A 1 115 ? -15.635 -7.157 17.911 1.00 78.00 115 LEU A O 1
ATOM 894 N N . ALA A 1 116 ? -14.691 -7.268 19.940 1.00 76.06 116 ALA A N 1
ATOM 895 C CA . ALA A 1 116 ? -13.331 -7.464 19.440 1.00 76.06 116 ALA A CA 1
ATOM 896 C C . ALA A 1 116 ? -13.169 -8.807 18.713 1.00 76.06 116 ALA A C 1
ATOM 898 O O . ALA A 1 116 ? -12.485 -8.880 17.692 1.00 76.06 116 ALA A O 1
ATOM 899 N N . ALA A 1 117 ? -13.840 -9.857 19.194 1.00 77.88 117 ALA A N 1
ATOM 900 C CA . ALA A 1 117 ? -13.840 -11.166 18.540 1.00 77.88 117 ALA A CA 1
ATOM 901 C C . ALA A 1 117 ? -14.456 -11.132 17.129 1.00 77.88 117 ALA A C 1
ATOM 903 O O . ALA A 1 117 ? -14.102 -11.946 16.277 1.00 77.88 117 ALA A O 1
ATOM 904 N N . ASN A 1 118 ? -15.368 -10.192 16.874 1.00 78.69 118 ASN A N 1
ATOM 905 C CA . ASN A 1 118 ? -16.049 -10.066 15.589 1.00 78.69 118 ASN A CA 1
ATOM 906 C C . ASN A 1 118 ? -15.243 -9.248 14.557 1.00 78.69 118 ASN A C 1
ATOM 908 O O . ASN A 1 118 ? -15.457 -9.399 13.354 1.00 78.69 118 ASN A O 1
ATOM 912 N N . ASP A 1 119 ? -14.289 -8.431 15.017 1.00 81.12 119 ASP A N 1
ATOM 913 C CA . ASP A 1 119 ? -13.435 -7.586 14.169 1.00 81.12 119 ASP A CA 1
ATOM 914 C C . ASP A 1 119 ? -12.210 -8.339 13.608 1.00 81.12 119 ASP A C 1
ATOM 916 O O . ASP A 1 119 ? -11.700 -8.009 12.533 1.00 81.12 119 ASP A O 1
ATOM 920 N N . GLU A 1 120 ? -11.745 -9.385 14.298 1.00 80.62 120 GLU A N 1
ATOM 921 C CA . GLU A 1 120 ? -10.578 -10.190 13.906 1.00 80.62 120 GLU A CA 1
ATOM 922 C C . GLU A 1 120 ? -10.637 -10.741 12.459 1.00 80.62 120 GLU A C 1
ATOM 924 O O . GLU A 1 120 ? -9.683 -10.505 11.705 1.00 80.62 120 GLU A O 1
ATOM 929 N N . PRO A 1 121 ? -11.735 -11.382 11.990 1.00 84.44 121 PRO A N 1
ATOM 930 C CA . PRO A 1 121 ? -11.807 -11.874 10.609 1.00 84.44 121 PRO A CA 1
ATOM 931 C C . PRO A 1 121 ? -11.763 -10.743 9.572 1.00 84.44 121 PRO A C 1
ATOM 933 O O . PRO A 1 121 ? -11.237 -10.916 8.471 1.00 84.44 121 PRO A O 1
ATOM 936 N N . VAL A 1 122 ? -12.273 -9.556 9.910 1.00 85.31 122 VAL A N 1
ATOM 937 C CA . VAL A 1 122 ? -12.235 -8.389 9.020 1.00 85.31 122 VAL A CA 1
ATOM 938 C C . VAL A 1 122 ? -10.792 -7.914 8.852 1.00 85.31 122 VAL A C 1
ATOM 940 O O . VAL A 1 122 ? -10.339 -7.662 7.733 1.00 85.31 122 VAL A O 1
ATOM 943 N N . PHE A 1 123 ? -10.027 -7.849 9.943 1.00 86.56 123 PHE A N 1
ATOM 944 C CA . PHE A 1 123 ? -8.617 -7.459 9.901 1.00 86.56 123 PHE A CA 1
ATOM 945 C C . PHE A 1 123 ? -7.716 -8.453 9.170 1.00 86.56 123 PHE A C 1
ATOM 947 O O . PHE A 1 123 ? -6.694 -8.028 8.612 1.00 86.56 123 PHE A O 1
ATOM 954 N N . GLU A 1 124 ? -8.070 -9.736 9.175 1.00 87.75 124 GLU A N 1
ATOM 955 C CA . GLU A 1 124 ? -7.385 -10.775 8.407 1.00 87.75 124 GLU A CA 1
ATOM 956 C C . GLU A 1 124 ? -7.628 -10.593 6.904 1.00 87.75 124 GLU A C 1
ATOM 958 O O . GLU A 1 124 ? -6.675 -10.487 6.131 1.00 87.75 124 GLU A O 1
ATOM 963 N N . ILE A 1 125 ? -8.888 -10.423 6.489 1.00 88.75 125 ILE A N 1
ATOM 964 C CA . ILE A 1 125 ? -9.249 -10.189 5.080 1.00 88.75 125 ILE A CA 1
ATOM 965 C C . ILE A 1 125 ? -8.580 -8.917 4.543 1.00 88.75 125 ILE A C 1
ATOM 967 O O . ILE A 1 125 ? -8.013 -8.918 3.444 1.00 88.75 125 ILE A O 1
ATOM 971 N N . LEU A 1 126 ? -8.606 -7.824 5.314 1.00 87.81 126 LEU A N 1
ATOM 972 C CA . LEU A 1 126 ? -7.937 -6.579 4.926 1.00 87.81 126 LEU A CA 1
ATOM 973 C C . LEU A 1 126 ? -6.414 -6.751 4.860 1.00 87.81 126 LEU A C 1
ATOM 975 O O . LEU A 1 126 ? -5.786 -6.211 3.950 1.00 87.81 126 LEU A O 1
ATOM 979 N N . GLY A 1 127 ? -5.831 -7.512 5.791 1.00 89.69 127 GLY A N 1
ATOM 980 C CA . GLY A 1 127 ? -4.413 -7.874 5.783 1.00 89.69 127 GLY A CA 1
ATOM 981 C C . GLY A 1 127 ? -4.010 -8.576 4.496 1.00 89.69 127 GLY A C 1
ATOM 982 O O . GLY A 1 127 ? -3.160 -8.066 3.766 1.00 89.69 127 GLY A O 1
ATOM 983 N N . ASN A 1 128 ? -4.699 -9.669 4.175 1.00 91.31 128 ASN A N 1
ATOM 984 C CA . ASN A 1 128 ? -4.448 -10.457 2.971 1.00 91.31 128 ASN A CA 1
ATOM 985 C C . ASN A 1 128 ? -4.608 -9.610 1.703 1.00 91.31 128 ASN A C 1
ATOM 987 O O . ASN A 1 128 ? -3.822 -9.721 0.766 1.00 91.31 128 ASN A O 1
ATOM 991 N N . THR A 1 129 ? -5.595 -8.712 1.673 1.00 89.44 129 THR A N 1
ATOM 992 C CA . THR A 1 129 ? -5.815 -7.849 0.506 1.00 89.44 129 THR A CA 1
ATOM 993 C C . THR A 1 129 ? -4.659 -6.871 0.293 1.00 89.44 129 THR A C 1
ATOM 995 O O . THR A 1 129 ? -4.179 -6.711 -0.830 1.00 89.44 129 THR A O 1
ATOM 998 N N . VAL A 1 130 ? -4.177 -6.230 1.361 1.00 90.19 130 VAL A N 1
ATOM 999 C CA . VAL A 1 130 ? -3.027 -5.313 1.285 1.00 90.19 130 VAL A CA 1
ATOM 1000 C C . VAL A 1 130 ? -1.744 -6.060 0.931 1.00 90.19 130 VAL A C 1
ATOM 1002 O O . VAL A 1 130 ? -0.928 -5.539 0.171 1.00 90.19 130 VAL A O 1
ATOM 1005 N N . GLU A 1 131 ? -1.578 -7.287 1.417 1.00 90.62 131 GLU A N 1
ATOM 1006 C CA . GLU A 1 131 ? -0.447 -8.140 1.057 1.00 90.62 131 GLU A CA 1
ATOM 1007 C C . GLU A 1 131 ? -0.452 -8.489 -0.435 1.00 90.62 131 GLU A C 1
ATOM 1009 O O . GLU A 1 131 ? 0.551 -8.277 -1.115 1.00 90.62 131 GLU A O 1
ATOM 1014 N N . VAL A 1 132 ? -1.596 -8.916 -0.981 1.00 92.06 132 VAL A N 1
ATOM 1015 C CA . VAL A 1 132 ? -1.751 -9.182 -2.422 1.00 92.06 132 VAL A CA 1
ATOM 1016 C C . VAL A 1 132 ? -1.429 -7.936 -3.248 1.00 92.06 132 VAL A C 1
ATOM 1018 O O . VAL A 1 132 ? -0.715 -8.028 -4.247 1.00 92.06 132 VAL A O 1
ATOM 1021 N N . ILE A 1 133 ? -1.897 -6.759 -2.822 1.00 89.88 133 ILE A N 1
ATOM 1022 C CA . ILE A 1 133 ? -1.554 -5.484 -3.467 1.00 89.88 133 ILE A CA 1
ATOM 1023 C C . ILE A 1 133 ? -0.037 -5.257 -3.445 1.00 89.88 133 ILE A C 1
ATOM 1025 O O . ILE A 1 133 ? 0.547 -4.920 -4.476 1.00 89.88 133 ILE A O 1
ATOM 1029 N N . GLY A 1 134 ? 0.613 -5.466 -2.299 1.00 87.88 134 GLY A N 1
ATOM 1030 C CA . GLY A 1 134 ? 2.062 -5.326 -2.159 1.00 87.88 134 GLY A CA 1
ATOM 1031 C C . GLY A 1 134 ? 2.840 -6.273 -3.073 1.00 87.88 134 GLY A C 1
ATOM 1032 O O . GLY A 1 134 ? 3.773 -5.846 -3.754 1.00 87.88 134 GLY A O 1
ATOM 1033 N N . VAL A 1 135 ? 2.411 -7.534 -3.166 1.00 89.06 135 VAL A N 1
ATOM 1034 C CA . VAL A 1 135 ? 2.997 -8.532 -4.075 1.00 89.06 135 VAL A CA 1
ATOM 1035 C C . VAL A 1 135 ? 2.838 -8.104 -5.533 1.00 89.06 135 VAL A C 1
ATOM 1037 O O . VAL A 1 135 ? 3.807 -8.145 -6.289 1.00 89.06 135 VAL A O 1
ATOM 1040 N N . LEU A 1 136 ? 1.651 -7.645 -5.937 1.00 89.94 136 LEU A N 1
ATOM 1041 C CA . LEU A 1 136 ? 1.405 -7.176 -7.303 1.00 89.94 136 LEU A CA 1
ATOM 1042 C C . LEU A 1 136 ? 2.268 -5.961 -7.656 1.00 89.94 136 LEU A C 1
ATOM 1044 O O . LEU A 1 136 ? 2.874 -5.935 -8.729 1.00 89.94 136 LEU A O 1
ATOM 1048 N N . LEU A 1 137 ? 2.369 -4.984 -6.752 1.00 89.69 137 LEU A N 1
ATOM 1049 C CA . LEU A 1 137 ? 3.237 -3.818 -6.926 1.00 89.69 137 LEU A CA 1
ATOM 1050 C C . LEU A 1 137 ? 4.707 -4.232 -7.033 1.00 89.69 137 LEU A C 1
ATOM 1052 O O . LEU A 1 137 ? 5.418 -3.746 -7.911 1.00 89.69 137 LEU A O 1
ATOM 1056 N N . GLY A 1 138 ? 5.156 -5.153 -6.179 1.00 84.88 138 GLY A N 1
ATOM 1057 C CA . GLY A 1 138 ? 6.519 -5.676 -6.194 1.00 84.88 138 GLY A CA 1
ATOM 1058 C C . GLY A 1 138 ? 6.854 -6.419 -7.486 1.00 84.88 138 GLY A C 1
ATOM 1059 O O . GLY A 1 138 ? 7.895 -6.158 -8.085 1.00 84.88 138 GLY A O 1
ATOM 1060 N N . LEU A 1 139 ? 5.967 -7.298 -7.958 1.00 88.00 139 LEU A N 1
ATOM 1061 C CA . LEU A 1 139 ? 6.179 -8.064 -9.187 1.00 88.00 139 LEU A CA 1
ATOM 1062 C C . LEU A 1 139 ? 6.139 -7.173 -10.426 1.00 88.00 139 LEU A C 1
ATOM 1064 O O . LEU A 1 139 ? 7.071 -7.202 -11.225 1.00 88.00 139 LEU A O 1
ATOM 1068 N N . LEU A 1 140 ? 5.090 -6.366 -10.587 1.00 87.25 140 LEU A N 1
ATOM 1069 C CA . LEU A 1 140 ? 4.938 -5.511 -11.764 1.00 87.25 140 LEU A CA 1
ATOM 1070 C C . LEU A 1 140 ? 5.999 -4.415 -11.774 1.00 87.25 140 LEU A C 1
ATOM 1072 O O . LEU A 1 140 ? 6.716 -4.254 -12.758 1.00 87.25 140 LEU A O 1
ATOM 1076 N N . GLY A 1 141 ? 6.128 -3.691 -10.667 1.00 83.62 141 GLY A N 1
ATOM 1077 C CA . GLY A 1 141 ? 7.076 -2.598 -10.525 1.00 83.62 141 GLY A CA 1
ATOM 1078 C C . GLY A 1 141 ? 8.528 -3.050 -10.545 1.00 83.62 141 GLY A C 1
ATOM 1079 O O . GLY A 1 141 ? 9.363 -2.417 -11.190 1.00 83.62 141 GLY A O 1
ATOM 1080 N N . GLY A 1 142 ? 8.825 -4.173 -9.890 1.00 81.38 142 GLY A N 1
ATOM 1081 C CA . GLY A 1 142 ? 10.141 -4.800 -9.908 1.00 81.38 142 GLY A CA 1
ATOM 1082 C C . GLY A 1 142 ? 10.511 -5.294 -11.300 1.00 81.38 142 GLY A C 1
ATOM 1083 O O . GLY A 1 142 ? 11.556 -4.909 -11.816 1.00 81.38 142 GLY A O 1
ATOM 1084 N N . ALA A 1 143 ? 9.651 -6.081 -11.952 1.00 87.00 143 ALA A N 1
ATOM 1085 C CA . ALA A 1 143 ? 9.941 -6.610 -13.284 1.00 87.00 143 ALA A CA 1
ATOM 1086 C C . ALA A 1 143 ? 10.083 -5.496 -14.331 1.00 87.00 143 ALA A C 1
ATOM 1088 O O . ALA A 1 143 ? 11.056 -5.483 -15.086 1.00 87.00 143 ALA A O 1
ATOM 1089 N N . LEU A 1 144 ? 9.155 -4.532 -14.359 1.00 84.56 144 LEU A N 1
ATOM 1090 C CA . LEU A 1 144 ? 9.218 -3.392 -15.281 1.00 84.56 144 LEU A CA 1
ATOM 1091 C C . LEU A 1 144 ? 10.432 -2.507 -14.992 1.00 84.56 144 LEU A C 1
ATOM 1093 O O . LEU A 1 144 ? 11.171 -2.158 -15.913 1.00 84.56 144 LEU A O 1
ATOM 1097 N N . GLY A 1 145 ? 10.655 -2.163 -13.724 1.00 81.69 145 GLY A N 1
ATOM 1098 C CA . GLY A 1 145 ? 11.748 -1.294 -13.309 1.00 81.69 145 GLY A CA 1
ATOM 1099 C C . GLY A 1 145 ? 13.115 -1.900 -13.606 1.00 81.69 145 GLY A C 1
ATOM 1100 O O . GLY A 1 145 ? 13.961 -1.231 -14.199 1.00 81.69 145 GLY A O 1
ATOM 1101 N N . VAL A 1 146 ? 13.312 -3.183 -13.287 1.00 85.75 146 VAL A N 1
ATOM 1102 C CA . VAL A 1 146 ? 14.553 -3.907 -13.600 1.00 85.75 146 VAL A CA 1
ATOM 1103 C C . VAL A 1 146 ? 14.749 -4.005 -15.107 1.00 85.75 146 VAL A C 1
ATOM 1105 O O . VAL A 1 146 ? 15.836 -3.692 -15.575 1.00 85.75 146 VAL A O 1
ATOM 1108 N N . ASN A 1 147 ? 13.717 -4.341 -15.886 1.00 86.25 147 ASN A N 1
ATOM 1109 C CA . ASN A 1 147 ? 13.844 -4.453 -17.341 1.00 86.25 147 ASN A CA 1
ATOM 1110 C C . ASN A 1 147 ? 14.274 -3.125 -17.998 1.00 86.25 147 ASN A C 1
ATOM 1112 O O . ASN A 1 147 ? 15.184 -3.097 -18.826 1.00 86.25 147 ASN A O 1
ATOM 1116 N N . ILE A 1 148 ? 13.673 -2.002 -17.586 1.00 80.50 148 ILE A N 1
ATOM 1117 C CA . ILE A 1 148 ? 14.052 -0.666 -18.078 1.00 80.50 148 ILE A CA 1
ATOM 1118 C C . ILE A 1 148 ? 15.472 -0.301 -17.618 1.00 80.50 148 ILE A C 1
ATOM 1120 O O . ILE A 1 148 ? 16.255 0.257 -18.389 1.00 80.50 148 ILE A O 1
ATOM 1124 N N . LEU A 1 149 ? 15.824 -0.634 -16.375 1.00 80.12 149 LEU A N 1
ATOM 1125 C CA . LEU A 1 149 ? 17.152 -0.385 -15.823 1.00 80.12 149 LEU A CA 1
ATOM 1126 C C . LEU A 1 149 ? 18.226 -1.181 -16.577 1.00 80.12 149 LEU A C 1
ATOM 1128 O O . LEU A 1 149 ? 19.271 -0.624 -16.911 1.00 80.12 149 LEU A O 1
ATOM 1132 N N . THR A 1 150 ? 17.959 -2.444 -16.916 1.00 78.81 150 THR A N 1
ATOM 1133 C CA . THR A 1 150 ? 18.850 -3.282 -17.727 1.00 78.81 150 THR A CA 1
ATOM 1134 C C . THR A 1 150 ? 18.986 -2.751 -19.156 1.00 78.81 150 THR A C 1
ATOM 1136 O O . THR A 1 150 ? 20.112 -2.669 -19.643 1.00 78.81 150 THR A O 1
ATOM 1139 N N . ASP A 1 151 ? 17.901 -2.310 -19.809 1.00 77.69 151 ASP A N 1
ATOM 1140 C CA . ASP A 1 151 ? 17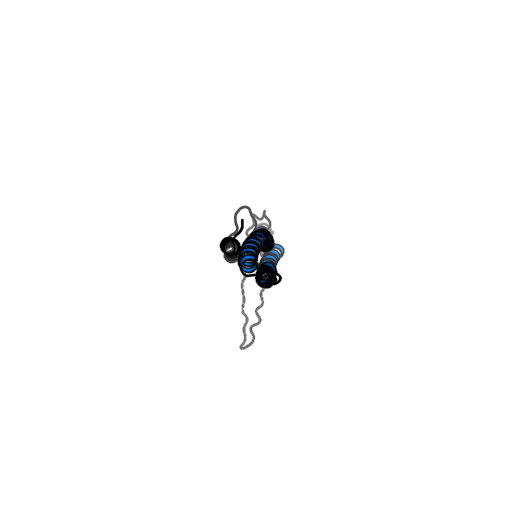.987 -1.645 -21.127 1.00 77.69 151 ASP A CA 1
ATOM 1141 C C . ASP A 1 151 ? 18.866 -0.387 -21.065 1.00 77.69 151 ASP A C 1
ATOM 1143 O O . ASP A 1 151 ? 19.684 -0.141 -21.950 1.00 77.69 151 ASP A O 1
ATOM 1147 N N . GLY A 1 152 ? 18.747 0.390 -19.984 1.00 73.88 152 GLY A N 1
ATOM 1148 C CA . GLY A 1 152 ? 19.599 1.549 -19.732 1.00 73.88 152 GLY A CA 1
ATOM 1149 C C . GLY A 1 152 ? 21.074 1.185 -19.547 1.00 73.88 152 GLY A C 1
ATOM 1150 O O . GLY A 1 152 ? 21.929 1.830 -20.141 1.00 73.88 152 GLY A O 1
ATOM 1151 N N . LEU A 1 153 ? 21.383 0.140 -18.775 1.00 73.69 153 LEU A N 1
ATOM 1152 C CA . LEU A 1 153 ? 22.762 -0.313 -18.537 1.00 73.69 153 LEU A CA 1
ATOM 1153 C C . LEU A 1 153 ? 23.423 -0.924 -19.780 1.00 73.69 153 LEU A C 1
ATOM 1155 O O . LEU A 1 153 ? 24.631 -0.779 -19.967 1.00 73.69 153 LEU A O 1
ATOM 1159 N N . LEU A 1 154 ? 22.652 -1.614 -20.622 1.00 77.00 154 LEU A N 1
ATOM 1160 C CA . LEU A 1 154 ? 23.154 -2.245 -21.846 1.00 77.00 154 LEU A CA 1
ATOM 1161 C C . LEU A 1 154 ? 23.289 -1.256 -23.010 1.00 77.00 154 LEU A C 1
ATOM 1163 O O . LEU A 1 154 ? 24.051 -1.506 -23.950 1.00 77.00 154 LEU A O 1
ATOM 1167 N N . LYS A 1 155 ? 22.591 -0.116 -22.959 1.00 71.50 155 LYS A N 1
ATOM 1168 C CA . LYS A 1 155 ? 22.745 0.956 -23.943 1.00 71.50 155 LYS A CA 1
ATOM 1169 C C . LYS A 1 155 ? 24.122 1.600 -23.809 1.00 71.50 155 LYS A C 1
ATOM 1171 O O . LYS A 1 155 ? 24.405 2.344 -22.875 1.00 71.50 155 LYS A O 1
ATOM 1176 N N . LYS A 1 156 ? 24.975 1.372 -24.808 1.00 60.38 156 LYS A N 1
ATOM 1177 C CA . LYS A 1 156 ? 26.174 2.189 -25.008 1.00 60.38 156 LYS A CA 1
ATOM 1178 C C . LYS A 1 156 ? 25.743 3.552 -25.537 1.00 60.38 156 LYS A C 1
ATOM 1180 O O . LYS A 1 156 ? 25.369 3.672 -26.703 1.00 60.38 156 LYS A O 1
ATOM 1185 N N . ASP A 1 157 ? 25.785 4.567 -24.679 1.00 57.62 157 ASP A N 1
ATOM 1186 C CA . ASP A 1 157 ? 25.634 5.948 -25.129 1.00 57.62 157 ASP A CA 1
ATOM 1187 C C . ASP A 1 157 ? 26.771 6.283 -26.115 1.00 57.62 157 ASP A C 1
ATOM 1189 O O . ASP A 1 157 ? 27.935 5.965 -25.839 1.00 57.62 157 ASP A O 1
ATOM 1193 N N . PRO A 1 158 ? 26.478 6.920 -27.261 1.00 50.56 158 PRO A N 1
ATOM 1194 C CA . PRO A 1 158 ? 27.527 7.405 -28.144 1.00 50.56 158 PRO A CA 1
ATOM 1195 C C . PRO A 1 158 ? 28.380 8.455 -27.407 1.00 50.56 158 PRO A C 1
ATOM 1197 O O . PRO A 1 158 ? 27.847 9.232 -26.607 1.00 50.56 158 PRO A O 1
ATOM 1200 N N . PRO A 1 159 ? 29.704 8.498 -27.647 1.00 44.06 159 PRO A N 1
ATOM 1201 C CA . PRO A 1 159 ? 30.590 9.428 -26.959 1.00 44.06 159 PRO A CA 1
ATOM 1202 C C . PRO A 1 159 ? 30.143 10.880 -27.175 1.00 44.06 159 PRO A C 1
ATOM 1204 O O . PRO A 1 159 ? 29.795 11.287 -28.283 1.00 44.06 159 PRO A O 1
ATOM 1207 N N . ARG A 1 160 ? 30.190 11.676 -26.096 1.00 46.25 160 ARG A N 1
ATOM 1208 C CA . ARG A 1 160 ? 29.726 13.079 -26.037 1.00 46.25 160 ARG A CA 1
ATOM 1209 C C . ARG A 1 160 ? 30.496 14.032 -26.967 1.00 46.25 160 ARG A C 1
ATOM 1211 O O . ARG A 1 160 ? 30.048 15.149 -27.194 1.00 46.25 160 ARG A O 1
ATOM 1218 N N . TYR A 1 161 ? 31.619 13.574 -27.517 1.00 42.22 161 TYR A N 1
ATOM 1219 C CA . TYR A 1 161 ? 32.418 14.266 -28.518 1.00 42.22 161 TYR A CA 1
ATOM 1220 C C . TYR A 1 161 ? 32.694 13.317 -29.686 1.00 42.22 161 TYR A C 1
ATOM 1222 O O . TYR A 1 161 ? 33.685 12.597 -29.702 1.00 42.22 161 TYR A O 1
ATOM 1230 N N . SER A 1 162 ? 31.814 13.321 -30.680 1.00 37.19 162 SER A N 1
ATOM 1231 C CA . SER A 1 162 ? 32.223 13.014 -32.046 1.00 37.19 162 SER A CA 1
ATOM 1232 C C . SER A 1 162 ? 31.609 14.070 -32.958 1.00 37.19 162 SER A C 1
ATOM 1234 O O . SER A 1 162 ? 30.409 14.013 -33.231 1.00 37.19 162 SER A O 1
ATOM 1236 N N . PRO A 1 163 ? 32.394 15.048 -33.444 1.00 39.84 163 PRO A N 1
ATOM 1237 C CA . PRO A 1 163 ? 31.968 15.894 -34.552 1.00 39.84 163 PRO A CA 1
ATOM 1238 C C . PRO A 1 163 ? 31.977 15.129 -35.888 1.00 39.84 163 PRO A C 1
ATOM 1240 O O . PRO A 1 163 ? 31.707 15.712 -36.933 1.00 39.84 163 PRO A O 1
ATOM 1243 N N . VAL A 1 164 ? 32.271 13.825 -35.885 1.00 42.47 164 VAL A N 1
ATOM 1244 C CA . VAL A 1 164 ? 32.371 13.013 -37.093 1.00 42.47 164 VAL A CA 1
ATOM 1245 C C . VAL A 1 164 ? 31.156 12.103 -37.151 1.00 42.47 164 VAL A C 1
ATOM 1247 O O . VAL A 1 164 ? 31.077 11.051 -36.515 1.00 42.47 164 VAL A O 1
ATOM 1250 N N . ARG A 1 165 ? 30.162 12.554 -37.917 1.00 43.44 165 ARG A N 1
ATOM 1251 C CA . ARG A 1 165 ? 29.003 11.761 -38.319 1.00 43.44 165 ARG A CA 1
ATOM 1252 C C . ARG A 1 165 ? 29.515 10.608 -39.194 1.00 43.44 165 ARG A C 1
ATOM 1254 O O . ARG A 1 165 ? 29.554 10.740 -40.413 1.00 43.44 165 ARG A O 1
ATOM 1261 N N . ALA A 1 166 ? 29.930 9.500 -38.579 1.00 44.81 166 ALA A N 1
ATOM 1262 C CA . ALA A 1 166 ? 30.150 8.245 -39.286 1.00 44.81 166 ALA A CA 1
ATOM 1263 C C . ALA A 1 166 ? 28.824 7.879 -39.967 1.00 44.81 166 ALA A C 1
ATOM 1265 O O . ALA A 1 166 ? 27.829 7.566 -39.311 1.00 44.81 166 ALA A O 1
ATOM 1266 N N . ARG A 1 167 ? 28.763 8.043 -41.291 1.00 42.81 167 ARG A N 1
ATOM 1267 C CA . ARG A 1 167 ? 27.635 7.569 -42.091 1.00 42.81 167 ARG A CA 1
ATOM 1268 C C . ARG A 1 167 ? 27.772 6.055 -42.192 1.00 42.81 167 ARG A C 1
ATOM 1270 O O . ARG A 1 167 ? 28.376 5.548 -43.131 1.00 42.81 167 ARG A O 1
ATOM 1277 N N . ASP A 1 168 ? 27.184 5.345 -41.240 1.00 42.41 168 ASP A N 1
ATOM 1278 C CA . ASP A 1 168 ? 26.930 3.916 -41.393 1.00 42.41 168 ASP A CA 1
ATOM 1279 C C . ASP A 1 168 ? 25.844 3.734 -42.459 1.00 42.41 168 ASP A C 1
ATOM 1281 O O . ASP A 1 168 ? 24.645 3.819 -42.187 1.00 42.41 168 ASP A O 1
ATOM 1285 N N . ILE A 1 169 ? 26.258 3.516 -43.706 1.00 44.66 169 ILE A N 1
ATOM 1286 C CA . ILE A 1 169 ? 25.347 3.096 -44.771 1.00 44.66 169 ILE A CA 1
ATOM 1287 C C . ILE A 1 169 ? 25.279 1.569 -44.714 1.00 44.66 169 ILE A C 1
ATOM 1289 O O . ILE A 1 169 ? 26.177 0.871 -45.182 1.00 44.66 169 ILE A O 1
ATOM 1293 N N . ARG A 1 170 ? 24.205 1.033 -44.125 1.00 44.53 170 ARG A N 1
ATOM 1294 C CA . ARG A 1 170 ? 23.911 -0.405 -44.188 1.00 44.53 170 ARG A CA 1
ATOM 1295 C C . ARG A 1 170 ? 23.427 -0.744 -45.593 1.00 44.53 170 ARG A C 1
ATOM 1297 O O . ARG A 1 170 ? 22.320 -0.370 -45.968 1.00 44.53 170 ARG A O 1
ATOM 1304 N N . VAL A 1 171 ? 24.246 -1.457 -46.359 1.00 43.06 171 VAL A N 1
ATOM 1305 C CA . VAL A 1 171 ? 23.847 -2.005 -47.660 1.00 43.06 171 VAL A CA 1
ATOM 1306 C C . VAL A 1 171 ? 23.597 -3.497 -47.492 1.00 43.06 171 VAL A C 1
ATOM 1308 O O . VAL A 1 171 ? 24.528 -4.289 -47.389 1.00 43.06 171 VAL A O 1
ATOM 1311 N N . THR A 1 172 ? 22.330 -3.894 -47.464 1.00 41.59 172 THR A N 1
ATOM 1312 C CA . THR A 1 172 ? 21.917 -5.297 -47.534 1.00 41.59 172 THR A CA 1
ATOM 1313 C C . THR A 1 172 ? 21.967 -5.748 -48.992 1.00 41.59 172 THR A C 1
ATOM 1315 O O . THR A 1 172 ? 21.124 -5.360 -49.798 1.00 41.59 172 THR A O 1
ATOM 1318 N N . ARG A 1 173 ? 22.956 -6.572 -49.360 1.00 45.19 173 ARG A N 1
ATOM 1319 C CA . ARG A 1 173 ? 22.917 -7.321 -50.626 1.00 45.19 173 ARG A CA 1
ATOM 1320 C C . ARG A 1 173 ? 22.339 -8.702 -50.363 1.00 45.19 173 ARG A C 1
ATOM 1322 O O . ARG A 1 173 ? 22.950 -9.522 -49.689 1.00 45.19 173 ARG A O 1
ATOM 1329 N N . THR A 1 174 ? 21.162 -8.953 -50.916 1.00 43.59 174 THR A N 1
ATOM 1330 C CA . THR A 1 174 ? 20.524 -10.266 -50.918 1.00 43.59 174 THR A CA 1
ATOM 1331 C C . THR A 1 174 ? 20.983 -11.031 -52.158 1.00 43.59 174 THR A C 1
ATOM 1333 O O . THR A 1 174 ? 20.665 -10.665 -53.285 1.00 43.59 174 THR A O 1
ATOM 1336 N N . LEU A 1 175 ? 21.762 -12.094 -51.963 1.00 45.62 175 LEU A N 1
ATOM 1337 C CA . LEU A 1 175 ? 22.017 -13.091 -53.003 1.00 45.62 175 LEU A CA 1
ATOM 1338 C C . LEU A 1 175 ? 21.110 -14.281 -52.703 1.00 45.62 175 LEU A C 1
ATOM 1340 O O . LEU A 1 175 ? 21.273 -14.952 -51.689 1.00 45.62 175 LEU A O 1
ATOM 1344 N N . GLY A 1 176 ? 20.107 -14.491 -53.552 1.00 36.94 176 GLY A N 1
ATOM 1345 C CA . GLY A 1 176 ? 19.152 -15.583 -53.410 1.00 36.94 176 GLY A CA 1
ATOM 1346 C C . GLY A 1 176 ? 19.113 -16.448 -54.661 1.00 36.94 176 GLY A C 1
ATOM 1347 O O . GLY A 1 176 ? 18.781 -15.959 -55.737 1.00 36.94 176 GLY A O 1
ATOM 1348 N N . LEU A 1 177 ? 19.381 -17.743 -54.495 1.00 42.78 177 LEU A N 1
ATOM 1349 C CA . LEU A 1 177 ? 18.865 -18.798 -55.363 1.00 42.78 177 LEU A CA 1
ATOM 1350 C C . LEU A 1 177 ? 17.790 -19.569 -54.588 1.00 42.78 177 LEU A C 1
ATOM 1352 O O . LEU A 1 177 ? 17.858 -19.726 -53.370 1.00 42.78 177 LEU A O 1
ATOM 1356 N N . LYS A 1 178 ? 16.743 -19.944 -55.324 1.00 44.69 178 LYS A N 1
ATOM 1357 C CA . LYS A 1 178 ? 15.422 -20.401 -54.867 1.00 44.69 178 LYS A CA 1
ATOM 1358 C C . LYS A 1 178 ? 15.469 -21.249 -53.580 1.00 44.69 178 LYS A C 1
ATOM 1360 O O . LYS A 1 178 ? 15.952 -22.374 -53.588 1.00 44.69 178 LYS A O 1
ATOM 1365 N N . GLY A 1 179 ? 14.889 -20.713 -52.503 1.00 53.69 179 GLY A N 1
ATOM 1366 C CA . GLY A 1 179 ? 14.520 -21.464 -51.295 1.00 53.69 179 GLY A CA 1
ATOM 1367 C C . GLY A 1 179 ? 15.378 -21.233 -50.049 1.00 53.69 179 GLY A C 1
ATOM 1368 O O . GLY A 1 179 ? 14.902 -21.532 -48.961 1.00 53.69 179 GLY A O 1
ATOM 1369 N N . TRP A 1 180 ? 16.582 -20.666 -50.162 1.00 43.78 180 TRP A N 1
ATOM 1370 C CA . TRP A 1 180 ? 17.453 -20.388 -49.010 1.00 43.78 180 TRP A CA 1
ATOM 1371 C C . TRP A 1 180 ? 17.938 -18.933 -49.066 1.00 43.78 180 TRP A C 1
ATOM 1373 O O . TRP A 1 180 ? 18.670 -18.550 -49.976 1.00 43.78 180 TRP A O 1
ATOM 1383 N N . ARG A 1 181 ? 17.501 -18.090 -48.119 1.00 43.50 181 ARG A N 1
ATOM 1384 C CA . ARG A 1 181 ? 18.021 -16.721 -47.962 1.00 43.50 181 ARG A CA 1
ATOM 1385 C C . ARG A 1 181 ? 19.165 -16.744 -46.953 1.00 43.50 181 ARG A C 1
ATOM 1387 O O . ARG A 1 181 ? 18.914 -16.820 -45.756 1.00 43.50 181 ARG A O 1
ATOM 1394 N N . LEU A 1 182 ? 20.406 -16.659 -47.428 1.00 45.22 182 LEU A N 1
ATOM 1395 C CA . LEU A 1 182 ? 21.520 -16.232 -46.583 1.00 45.22 182 LEU A CA 1
ATOM 1396 C C . LEU A 1 182 ? 21.566 -14.701 -46.585 1.00 45.22 182 LEU A C 1
ATOM 1398 O O . LEU A 1 182 ? 21.873 -14.079 -47.602 1.00 45.22 182 LEU A O 1
ATOM 1402 N N . GLU A 1 183 ? 21.254 -14.084 -45.448 1.00 47.88 183 GLU A N 1
ATOM 1403 C CA . GLU A 1 183 ? 21.455 -12.650 -45.244 1.00 47.88 183 GLU A CA 1
ATOM 1404 C C . GLU A 1 183 ? 22.896 -12.405 -44.785 1.00 47.88 183 GLU A C 1
ATOM 1406 O O . GLU A 1 183 ? 23.228 -12.531 -43.609 1.00 47.88 183 GLU A O 1
ATOM 1411 N N . HIS A 1 184 ? 23.781 -12.063 -45.724 1.00 43.28 184 HIS A N 1
ATOM 1412 C CA . HIS A 1 184 ? 25.114 -11.575 -45.379 1.00 43.28 184 HIS A CA 1
ATOM 1413 C C . HIS A 1 184 ? 25.033 -10.087 -45.026 1.00 43.28 184 HIS A C 1
ATOM 1415 O O . HIS A 1 184 ? 24.917 -9.225 -45.898 1.00 43.28 184 HIS A O 1
ATOM 1421 N N . VAL A 1 185 ? 25.103 -9.777 -43.731 1.00 46.09 185 VAL A N 1
ATOM 1422 C CA . VAL A 1 185 ? 25.243 -8.400 -43.244 1.00 46.09 185 VAL A CA 1
ATOM 1423 C C . VAL A 1 185 ? 26.725 -8.039 -43.248 1.00 46.09 185 VAL A C 1
ATOM 1425 O O . VAL A 1 185 ? 27.449 -8.307 -42.293 1.00 46.09 185 VAL A O 1
ATOM 1428 N N . THR A 1 186 ? 27.202 -7.438 -44.335 1.00 42.75 186 THR A N 1
ATOM 1429 C CA . THR A 1 186 ? 28.543 -6.846 -44.384 1.00 42.75 186 THR A CA 1
ATOM 1430 C C . THR A 1 186 ? 28.468 -5.390 -43.940 1.00 42.75 186 THR A C 1
ATOM 1432 O O . THR A 1 186 ? 27.963 -4.524 -44.652 1.00 42.75 186 THR A O 1
ATOM 1435 N N . VAL A 1 187 ? 28.977 -5.108 -42.742 1.00 45.12 187 VAL A N 1
ATOM 1436 C CA . VAL A 1 187 ? 29.153 -3.739 -42.247 1.00 45.12 187 VAL A CA 1
ATOM 1437 C C . VAL A 1 187 ? 30.438 -3.189 -42.866 1.00 45.12 187 VAL A C 1
ATOM 1439 O O . VAL A 1 187 ? 31.531 -3.601 -42.489 1.00 45.12 187 VAL A O 1
ATOM 1442 N N . ARG A 1 188 ? 30.323 -2.292 -43.853 1.00 40.56 188 ARG A N 1
ATOM 1443 C CA . ARG A 1 188 ? 31.468 -1.508 -44.338 1.00 40.56 188 ARG A CA 1
ATOM 1444 C C . ARG A 1 188 ? 31.516 -0.183 -43.592 1.00 40.56 188 ARG A C 1
ATOM 1446 O O . ARG A 1 188 ? 30.723 0.712 -43.861 1.00 40.56 188 ARG A O 1
ATOM 1453 N N . SER A 1 189 ? 32.469 -0.072 -42.678 1.00 40.75 189 SER A N 1
ATOM 1454 C CA . SER A 1 189 ? 32.897 1.193 -42.091 1.00 40.75 189 SER A CA 1
ATOM 1455 C C . SER A 1 189 ? 33.877 1.878 -43.047 1.00 40.75 189 SER A C 1
ATOM 1457 O O . SER A 1 189 ? 34.938 1.324 -43.331 1.00 40.75 189 SER A O 1
ATOM 1459 N N . TYR A 1 190 ? 33.532 3.063 -43.546 1.00 43.09 190 TYR A N 1
ATOM 1460 C CA . TYR A 1 190 ? 34.487 3.922 -44.249 1.00 43.09 190 TYR A CA 1
ATOM 1461 C C . TYR A 1 190 ? 35.197 4.807 -43.214 1.00 43.09 190 TYR A C 1
ATOM 1463 O O . TYR A 1 190 ? 34.500 5.447 -42.417 1.00 43.09 190 TYR A O 1
ATOM 1471 N N . PRO A 1 191 ? 36.542 4.853 -43.182 1.00 38.09 191 PRO A N 1
ATOM 1472 C CA . PRO A 1 191 ? 37.239 5.881 -42.422 1.00 38.09 191 PRO A CA 1
ATOM 1473 C C . PRO A 1 191 ? 36.931 7.266 -43.010 1.00 38.09 191 PRO A C 1
ATOM 1475 O O . PRO A 1 191 ? 36.479 7.396 -44.150 1.00 38.09 191 PRO A O 1
ATOM 1478 N N . ALA A 1 192 ? 37.116 8.305 -42.197 1.00 42.59 192 ALA A N 1
ATOM 1479 C CA . ALA A 1 192 ? 36.861 9.681 -42.598 1.00 42.59 192 ALA A CA 1
ATOM 1480 C C . ALA A 1 192 ? 37.727 10.067 -43.809 1.00 42.59 192 ALA A C 1
ATOM 1482 O O . ALA A 1 192 ? 38.878 9.651 -43.907 1.00 42.59 192 ALA A O 1
ATOM 1483 N N . SER A 1 193 ? 37.209 10.930 -44.688 1.00 44.44 193 SER A N 1
ATOM 1484 C CA . SER A 1 193 ? 37.936 11.458 -45.857 1.00 44.44 193 SER A CA 1
ATOM 1485 C C . SER A 1 193 ? 39.222 12.228 -45.507 1.00 44.44 193 SER A C 1
ATOM 1487 O O . SER A 1 193 ? 39.919 12.689 -46.400 1.00 44.44 193 SER A O 1
ATOM 1489 N N . SER A 1 194 ? 39.526 12.421 -44.219 1.00 44.47 194 SER A N 1
ATOM 1490 C CA . SER A 1 194 ? 40.774 13.012 -43.735 1.00 44.47 194 SER A CA 1
ATOM 1491 C C . SER A 1 194 ? 41.914 12.003 -43.548 1.00 44.47 194 SER A C 1
ATOM 1493 O O . SER A 1 194 ? 43.045 12.437 -43.366 1.00 44.47 194 SER A O 1
ATOM 1495 N N . ASP A 1 195 ? 41.635 10.694 -43.593 1.00 47.00 195 ASP A N 1
ATOM 1496 C CA . ASP A 1 195 ? 42.648 9.624 -43.507 1.00 47.00 195 ASP A CA 1
ATOM 1497 C C . ASP A 1 195 ? 42.960 8.990 -44.875 1.00 47.00 195 ASP A C 1
ATOM 1499 O O . ASP A 1 195 ? 43.730 8.030 -44.971 1.00 47.00 195 ASP A O 1
ATOM 1503 N N . GLU A 1 196 ? 42.386 9.520 -45.957 1.00 40.97 196 GLU A N 1
ATOM 1504 C CA . GLU A 1 196 ? 42.751 9.121 -47.312 1.00 40.97 196 GLU A CA 1
ATOM 1505 C C . GLU A 1 196 ? 44.137 9.703 -47.621 1.00 40.97 196 GLU A C 1
ATOM 1507 O O . GLU A 1 196 ? 44.295 10.892 -47.899 1.00 40.97 196 GLU A O 1
ATOM 1512 N N . LYS A 1 197 ? 45.180 8.869 -47.499 1.00 43.41 197 LYS A N 1
ATOM 1513 C CA . LYS A 1 197 ? 46.513 9.199 -48.016 1.00 43.41 197 LYS A CA 1
ATOM 1514 C C . LYS A 1 197 ? 46.348 9.565 -49.488 1.00 43.41 197 LYS A C 1
ATOM 1516 O O . LYS A 1 197 ? 45.979 8.708 -50.284 1.00 43.41 197 LYS A O 1
ATOM 1521 N N . ALA A 1 198 ? 46.641 10.818 -49.825 1.00 44.53 198 ALA A N 1
ATOM 1522 C CA . ALA A 1 198 ? 46.718 11.264 -51.205 1.00 44.53 198 ALA A CA 1
ATOM 1523 C C . ALA A 1 198 ? 47.677 10.344 -51.978 1.00 44.53 198 ALA A C 1
ATOM 1525 O O . ALA A 1 198 ? 48.864 10.260 -51.647 1.00 44.53 198 ALA A O 1
ATOM 1526 N N . GLU A 1 199 ? 47.160 9.636 -52.980 1.00 51.41 199 GLU A N 1
ATOM 1527 C CA . GLU A 1 199 ? 48.001 9.016 -53.998 1.00 51.41 199 GLU A CA 1
ATOM 1528 C C . GLU A 1 199 ? 48.762 10.131 -54.733 1.00 51.41 199 GLU A C 1
ATOM 1530 O O . GLU A 1 199 ? 48.162 11.154 -55.085 1.00 51.41 199 GLU A O 1
ATOM 1535 N N . PRO A 1 200 ? 50.084 9.993 -54.936 1.00 43.25 200 PRO A N 1
ATOM 1536 C CA . PRO A 1 200 ? 50.829 10.974 -55.707 1.00 43.25 200 PRO A CA 1
ATOM 1537 C C . PRO A 1 200 ? 50.318 10.976 -57.156 1.00 43.25 200 PRO A C 1
ATOM 1539 O O . PRO A 1 200 ? 50.011 9.907 -57.693 1.00 43.25 200 PRO A O 1
ATOM 1542 N N . PRO A 1 201 ? 50.230 12.149 -57.810 1.00 45.09 201 PRO A N 1
ATOM 1543 C CA . PRO A 1 201 ? 49.846 12.209 -59.210 1.00 45.09 201 PRO A CA 1
ATOM 1544 C C . PRO A 1 201 ? 50.846 11.404 -60.043 1.00 45.09 201 PRO A C 1
ATOM 1546 O O . PRO A 1 201 ? 52.060 11.580 -59.925 1.00 45.09 201 PRO A O 1
ATOM 1549 N N . ILE A 1 202 ? 50.314 10.503 -60.865 1.00 48.22 202 ILE A N 1
ATOM 1550 C CA . ILE A 1 202 ? 51.074 9.796 -61.893 1.00 48.22 202 ILE A CA 1
ATOM 1551 C C . ILE A 1 202 ? 51.574 10.860 -62.881 1.00 48.22 202 ILE A C 1
ATOM 1553 O O . ILE A 1 202 ? 50.773 11.651 -63.382 1.00 48.22 202 ILE A O 1
ATOM 1557 N N . ALA A 1 203 ? 52.895 10.904 -63.070 1.00 45.34 203 ALA A N 1
ATOM 1558 C CA . AL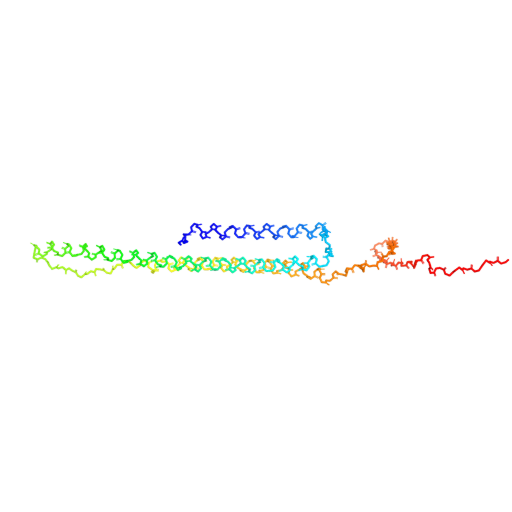A A 1 203 ? 53.578 11.752 -64.045 1.00 45.34 203 ALA A CA 1
ATOM 1559 C C . ALA A 1 203 ? 53.307 11.302 -65.487 1.00 45.34 203 ALA A C 1
ATOM 1561 O O . ALA A 1 203 ? 53.140 10.078 -65.698 1.00 45.34 203 ALA A O 1
#